Protein AF-A0A924CF90-F1 (afdb_monomer)

Nearest PDB structures (foldseek):
  8x3q-assembly1_D-2  TM=8.255E-01  e=2.615E-06  Thermosynechococcus vestitus BP-1
  7fg9-assembly1_B-2  TM=8.091E-01  e=1.480E-05  Thermosynechococcus vestitus BP-1
  5zes-assembly1_A  TM=7.093E-01  e=1.480E-05  Synechococcus elongatus PCC 7942 = FACHB-805
  5ze7-assembly1_A  TM=6.887E-01  e=1.229E-05  Synechococcus elongatus PCC 7942 = FACHB-805
  5d00-assembly1_B  TM=6.057E-01  e=1.141E-04  Bacillus subtilis subsp. subtilis str. 168

Structure (mmCIF, N/CA/C/O backbone):
data_AF-A0A924CF90-F1
#
_entry.id   AF-A0A924CF90-F1
#
loop_
_atom_site.group_PDB
_atom_site.id
_atom_site.type_symbol
_atom_site.label_atom_id
_atom_site.label_alt_id
_atom_site.label_comp_id
_atom_site.label_asym_id
_atom_site.label_entity_id
_atom_site.label_seq_id
_atom_site.pdbx_PDB_ins_code
_atom_site.Cartn_x
_atom_site.Cartn_y
_atom_site.Cartn_z
_atom_site.occupancy
_atom_site.B_iso_or_equiv
_atom_site.auth_seq_id
_atom_site.auth_comp_id
_atom_site.auth_asym_id
_atom_site.auth_atom_id
_atom_site.pdbx_PDB_model_num
ATOM 1 N N . MET A 1 1 ? -17.487 -6.208 0.724 1.00 97.75 1 MET A N 1
ATOM 2 C CA . MET A 1 1 ? -16.951 -5.330 1.790 1.00 97.75 1 MET A CA 1
ATOM 3 C C . MET A 1 1 ? -16.694 -3.940 1.227 1.00 97.75 1 MET A C 1
ATOM 5 O O . MET A 1 1 ? -16.493 -3.830 0.020 1.00 97.75 1 MET A O 1
ATOM 9 N N . LYS A 1 2 ? -16.679 -2.909 2.075 1.00 98.62 2 LYS A N 1
ATOM 10 C CA . LYS A 1 2 ? -16.162 -1.571 1.764 1.00 98.62 2 LYS A CA 1
ATOM 11 C C . LYS A 1 2 ? -14.723 -1.449 2.287 1.00 98.62 2 LYS A C 1
ATOM 13 O O . LYS A 1 2 ? -14.485 -1.573 3.488 1.00 98.62 2 LYS A O 1
ATOM 18 N N . ILE A 1 3 ? -13.766 -1.266 1.378 1.00 98.81 3 ILE A N 1
ATOM 19 C CA . ILE A 1 3 ? -12.320 -1.318 1.642 1.00 98.81 3 ILE A CA 1
ATOM 20 C C . ILE A 1 3 ? -11.708 0.054 1.365 1.00 98.81 3 ILE A C 1
ATOM 22 O O . ILE A 1 3 ? -11.932 0.613 0.295 1.00 98.81 3 ILE A O 1
ATOM 26 N N . LEU A 1 4 ? -10.912 0.569 2.303 1.00 98.88 4 LEU A N 1
ATOM 27 C CA . LEU A 1 4 ? -10.071 1.748 2.096 1.00 98.88 4 LEU A CA 1
AT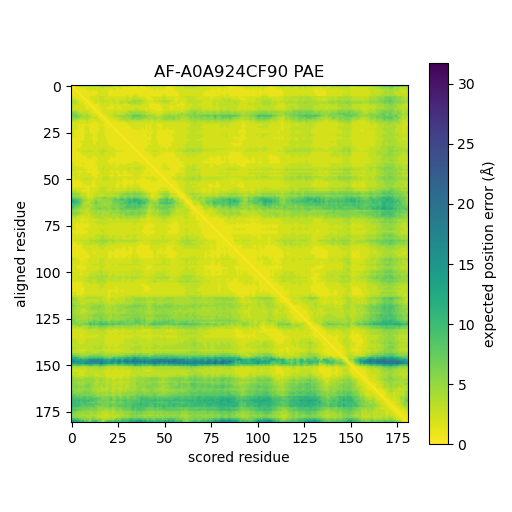OM 28 C C . LEU A 1 4 ? -8.618 1.324 1.885 1.00 98.88 4 LEU A C 1
ATOM 30 O O . LEU A 1 4 ? -8.033 0.722 2.785 1.00 98.88 4 LEU A O 1
ATOM 34 N N . ILE A 1 5 ? -8.012 1.694 0.760 1.00 98.81 5 ILE A N 1
ATOM 35 C CA . ILE A 1 5 ? -6.569 1.555 0.535 1.00 98.81 5 ILE A CA 1
ATOM 36 C C . ILE A 1 5 ? -5.886 2.903 0.778 1.00 98.81 5 ILE A C 1
ATOM 38 O O . ILE A 1 5 ? -6.353 3.929 0.295 1.00 98.81 5 ILE A O 1
ATOM 42 N N . ILE A 1 6 ? -4.782 2.923 1.526 1.00 98.62 6 ILE A N 1
ATOM 43 C CA . ILE A 1 6 ? -4.039 4.156 1.846 1.00 98.62 6 ILE A CA 1
ATOM 44 C C . ILE A 1 6 ? -2.592 4.017 1.387 1.00 98.62 6 ILE A C 1
ATOM 46 O O . ILE A 1 6 ? -1.956 3.002 1.672 1.00 98.62 6 ILE A O 1
ATOM 50 N N . MET A 1 7 ? -2.040 5.049 0.750 1.00 96.31 7 MET A N 1
ATOM 51 C CA . MET A 1 7 ? -0.628 5.096 0.355 1.00 96.31 7 MET A CA 1
ATOM 52 C C . MET A 1 7 ? -0.022 6.474 0.631 1.00 96.31 7 MET A C 1
ATOM 54 O O . MET A 1 7 ? -0.748 7.457 0.688 1.00 96.31 7 MET A O 1
ATOM 58 N N . ASP A 1 8 ? 1.300 6.559 0.809 1.00 94.94 8 ASP A N 1
ATOM 59 C CA . ASP A 1 8 ? 1.979 7.859 0.924 1.00 94.94 8 ASP A CA 1
ATOM 60 C C . ASP A 1 8 ? 1.823 8.678 -0.378 1.00 94.94 8 ASP A C 1
ATOM 62 O O . ASP A 1 8 ? 1.965 8.111 -1.460 1.00 94.94 8 ASP A O 1
ATOM 66 N N . PRO A 1 9 ? 1.578 10.002 -0.314 1.00 93.88 9 PRO A N 1
ATOM 67 C CA . PRO A 1 9 ? 1.429 10.799 -1.519 1.00 93.88 9 PRO A CA 1
ATOM 68 C C . PRO A 1 9 ? 2.803 11.107 -2.131 1.00 93.88 9 PRO A C 1
ATOM 70 O O . PRO A 1 9 ? 3.797 11.248 -1.411 1.00 93.88 9 PRO A O 1
ATOM 73 N N . GLY A 1 10 ? 2.852 11.262 -3.452 1.00 93.25 10 GLY A N 1
ATOM 74 C CA . GLY A 1 10 ? 4.037 11.716 -4.186 1.00 93.25 10 GLY A CA 1
ATOM 75 C C . GLY A 1 10 ? 4.136 11.151 -5.600 1.00 93.25 10 GLY A C 1
ATOM 76 O O . GLY A 1 10 ? 4.608 11.840 -6.498 1.00 93.25 10 GLY A O 1
ATOM 77 N N . ILE A 1 11 ? 3.654 9.930 -5.826 1.00 93.75 11 ILE A N 1
ATOM 78 C CA . ILE A 1 11 ? 3.586 9.309 -7.157 1.00 93.75 11 ILE A CA 1
ATOM 79 C C . ILE A 1 11 ? 2.113 9.113 -7.517 1.00 93.75 11 ILE A C 1
ATOM 81 O O . ILE A 1 11 ? 1.315 8.714 -6.667 1.00 93.75 11 ILE A O 1
ATOM 85 N N . LEU A 1 12 ? 1.737 9.446 -8.750 1.00 96.69 12 LEU A N 1
ATOM 86 C CA . LEU A 1 12 ? 0.373 9.257 -9.239 1.00 96.69 12 LEU A CA 1
ATOM 87 C C . LEU A 1 12 ? 0.085 7.793 -9.578 1.00 96.69 12 LEU A C 1
ATOM 89 O O . LEU A 1 12 ? 0.974 7.050 -9.996 1.00 96.69 12 LEU A O 1
ATOM 93 N N . ILE A 1 13 ? -1.188 7.423 -9.466 1.00 97.00 13 ILE A N 1
ATOM 94 C CA . ILE A 1 13 ? -1.756 6.243 -10.123 1.00 97.00 13 ILE A CA 1
ATOM 95 C C . ILE A 1 13 ? -2.735 6.743 -11.198 1.00 97.00 13 ILE A C 1
ATOM 97 O O . ILE A 1 13 ? -3.586 7.560 -10.857 1.00 97.00 13 ILE A O 1
ATOM 101 N N . PRO A 1 14 ? -2.650 6.305 -12.467 1.00 95.44 14 PRO A N 1
ATOM 102 C CA . PRO A 1 14 ? -1.647 5.405 -13.036 1.00 95.44 14 PRO A CA 1
ATOM 103 C C . PRO A 1 14 ? -0.223 5.981 -13.012 1.00 95.44 14 PRO A C 1
ATOM 105 O O . PRO A 1 14 ? -0.007 7.189 -13.119 1.00 95.44 14 PRO A O 1
ATOM 108 N N . VAL A 1 15 ? 0.765 5.095 -12.882 1.00 92.75 15 VAL A N 1
ATOM 109 C CA . VAL A 1 15 ? 2.180 5.480 -12.775 1.00 92.75 15 VAL A CA 1
ATOM 110 C C . VAL A 1 15 ? 2.734 5.916 -14.134 1.00 92.75 15 VAL A C 1
ATOM 112 O O . VAL A 1 15 ? 2.802 5.104 -15.058 1.00 92.75 15 VAL A O 1
ATOM 115 N N . LYS A 1 16 ? 3.220 7.162 -14.224 1.00 89.94 16 LYS A N 1
ATOM 116 C CA . LYS A 1 16 ? 3.848 7.733 -15.437 1.00 89.94 16 LYS A CA 1
ATOM 117 C C . LYS A 1 16 ? 5.289 7.260 -15.687 1.00 89.94 16 LYS A C 1
ATOM 119 O O . LYS A 1 16 ? 5.748 7.279 -16.820 1.00 89.94 16 LYS A O 1
ATOM 124 N N . GLY A 1 17 ? 6.011 6.855 -14.641 1.00 88.31 17 GLY A N 1
ATOM 125 C CA . GLY A 1 17 ? 7.424 6.465 -14.721 1.00 88.31 17 GLY A CA 1
ATOM 126 C C . GLY A 1 17 ? 7.785 5.360 -13.730 1.00 88.31 17 GLY A C 1
ATOM 127 O O . GLY A 1 17 ? 7.171 4.286 -13.727 1.00 88.31 17 GLY A O 1
ATOM 128 N N . TYR A 1 18 ? 8.781 5.618 -12.876 1.00 86.25 18 TYR A N 1
ATOM 129 C CA . TYR A 1 18 ? 9.121 4.715 -11.777 1.00 86.25 18 TYR A CA 1
ATOM 130 C C . TYR A 1 18 ? 8.046 4.755 -10.682 1.00 86.25 18 TYR A C 1
ATOM 132 O O . TYR A 1 18 ? 7.655 5.828 -10.229 1.00 86.25 18 TYR A O 1
ATOM 140 N N . GLY A 1 19 ? 7.618 3.580 -10.220 1.00 90.62 19 GLY A N 1
ATOM 141 C CA . GLY A 1 19 ? 6.633 3.432 -9.146 1.00 90.62 19 GLY A CA 1
ATOM 142 C C . GLY A 1 19 ? 6.198 1.979 -9.008 1.00 90.62 19 GLY A C 1
ATOM 143 O O . GLY A 1 19 ? 5.281 1.532 -9.690 1.00 90.62 19 GLY A O 1
ATOM 144 N N . GLY A 1 20 ? 6.913 1.203 -8.191 1.00 92.25 20 GLY A N 1
ATOM 145 C CA . GLY A 1 20 ? 6.608 -0.217 -7.992 1.00 92.25 20 GLY A CA 1
ATOM 146 C C . GLY A 1 20 ? 5.395 -0.429 -7.086 1.00 92.25 20 GLY A C 1
ATOM 147 O O . GLY A 1 20 ? 4.483 -1.176 -7.427 1.00 92.25 20 GLY A O 1
ATOM 148 N N . ILE A 1 21 ? 5.359 0.274 -5.952 1.00 94.25 21 ILE A N 1
ATOM 149 C CA . ILE A 1 21 ? 4.297 0.150 -4.943 1.00 94.25 21 ILE A CA 1
ATOM 150 C C . ILE A 1 21 ? 2.957 0.584 -5.533 1.00 94.25 21 ILE A C 1
ATOM 152 O O . ILE A 1 21 ? 1.945 -0.082 -5.344 1.00 94.25 21 ILE A O 1
ATOM 156 N N . GLU A 1 22 ? 2.968 1.673 -6.290 1.00 95.88 22 GLU A N 1
ATOM 157 C CA . GLU A 1 22 ? 1.799 2.265 -6.924 1.00 95.88 22 GLU A CA 1
ATOM 158 C C . GLU A 1 22 ? 1.177 1.320 -7.961 1.00 95.88 22 GLU A C 1
ATOM 160 O O . GLU A 1 22 ? -0.043 1.181 -7.993 1.00 95.88 22 GLU A O 1
ATOM 165 N N . ARG A 1 23 ? 1.997 0.586 -8.732 1.00 94.88 23 ARG A N 1
ATOM 166 C CA . ARG A 1 23 ? 1.518 -0.465 -9.652 1.00 94.88 23 ARG A CA 1
ATOM 167 C C . ARG A 1 23 ? 0.863 -1.629 -8.907 1.00 94.88 23 ARG A C 1
ATOM 169 O O . ARG A 1 23 ? -0.173 -2.122 -9.344 1.00 94.88 23 ARG A O 1
ATOM 176 N N . ILE A 1 24 ? 1.434 -2.050 -7.775 1.00 95.88 24 ILE A N 1
ATOM 177 C CA . ILE A 1 24 ? 0.837 -3.101 -6.936 1.00 95.88 24 ILE A CA 1
ATOM 178 C C . ILE A 1 24 ? -0.499 -2.641 -6.349 1.00 95.88 24 ILE A C 1
ATOM 180 O O . ILE A 1 24 ? -1.466 -3.398 -6.370 1.00 95.88 24 ILE A O 1
ATOM 184 N N . ILE A 1 25 ? -0.573 -1.402 -5.856 1.00 96.94 25 ILE A N 1
ATOM 185 C CA . ILE A 1 25 ? -1.804 -0.825 -5.305 1.00 96.94 25 ILE A CA 1
ATOM 186 C C . ILE A 1 25 ? -2.886 -0.715 -6.377 1.00 96.94 25 ILE A C 1
ATOM 188 O O . ILE A 1 25 ? -4.025 -1.088 -6.110 1.00 96.94 25 ILE A O 1
ATOM 192 N N . GLU A 1 26 ? -2.541 -0.242 -7.576 1.00 97.12 26 GLU A N 1
ATOM 193 C CA . GLU A 1 26 ? -3.476 -0.155 -8.700 1.00 97.12 26 GLU A CA 1
ATOM 194 C C . GLU A 1 26 ? -4.068 -1.528 -9.040 1.00 97.12 26 GLU A C 1
ATOM 196 O O . GLU A 1 26 ? -5.288 -1.683 -9.093 1.00 97.12 26 GLU A O 1
ATOM 201 N N . MET A 1 27 ? -3.206 -2.532 -9.221 1.00 95.88 27 MET A N 1
ATOM 202 C CA . MET A 1 27 ? -3.610 -3.900 -9.541 1.00 95.88 27 MET A CA 1
ATOM 203 C C . MET A 1 27 ? -4.486 -4.502 -8.435 1.00 95.88 27 MET A C 1
ATOM 205 O O . MET A 1 27 ? -5.532 -5.076 -8.722 1.00 95.88 27 MET A O 1
ATOM 209 N N . LEU A 1 28 ? -4.105 -4.324 -7.166 1.00 96.50 28 LEU A N 1
ATOM 210 C CA . LEU A 1 28 ? -4.871 -4.836 -6.031 1.00 96.50 28 LEU A CA 1
ATOM 211 C C . LEU A 1 28 ? -6.242 -4.158 -5.905 1.00 96.50 28 LEU A C 1
ATOM 213 O O . LEU A 1 28 ? -7.234 -4.825 -5.628 1.00 96.50 28 LEU A O 1
ATOM 217 N N . ALA A 1 29 ? -6.308 -2.840 -6.105 1.00 97.94 29 ALA A N 1
ATOM 218 C CA . ALA A 1 29 ? -7.554 -2.084 -6.041 1.00 97.94 29 ALA A CA 1
ATOM 219 C C . ALA A 1 29 ? -8.540 -2.537 -7.125 1.00 97.94 29 ALA A C 1
ATOM 221 O O . ALA A 1 29 ? -9.698 -2.827 -6.815 1.00 97.94 29 ALA A O 1
ATOM 222 N N . LYS A 1 30 ? -8.055 -2.668 -8.367 1.00 96.94 30 LYS A N 1
ATOM 223 C CA . LYS A 1 30 ? -8.832 -3.196 -9.494 1.00 96.94 30 LYS A CA 1
ATOM 224 C C . LYS A 1 30 ? -9.317 -4.616 -9.218 1.00 96.94 30 LYS A C 1
ATOM 226 O O . LYS A 1 30 ? -10.487 -4.909 -9.437 1.00 96.94 30 LYS A O 1
ATOM 231 N N . GLU A 1 31 ? -8.461 -5.472 -8.665 1.00 96.44 31 GLU A N 1
ATOM 232 C CA . GLU A 1 31 ? -8.832 -6.854 -8.365 1.00 96.44 31 GLU A CA 1
ATOM 233 C C . GLU A 1 31 ? -9.863 -6.955 -7.232 1.00 96.44 31 GLU A C 1
ATOM 235 O O . GLU A 1 31 ? -10.839 -7.693 -7.347 1.00 96.44 31 GLU A O 1
ATOM 240 N N . TYR A 1 32 ? -9.739 -6.158 -6.167 1.00 97.62 32 TYR A N 1
ATOM 241 C CA . TYR A 1 32 ? -10.783 -6.085 -5.141 1.00 97.62 32 TYR A CA 1
ATOM 242 C C . TYR A 1 32 ? -12.121 -5.596 -5.699 1.00 97.62 32 TYR A C 1
ATOM 244 O O . TYR A 1 32 ? -13.164 -6.146 -5.339 1.00 97.62 32 TYR A O 1
ATOM 252 N N . ALA A 1 33 ? -12.107 -4.591 -6.577 1.00 98.19 33 ALA A N 1
ATOM 253 C CA . ALA A 1 33 ? -13.317 -4.116 -7.236 1.00 98.19 33 ALA A CA 1
ATOM 254 C C . ALA A 1 33 ? -13.930 -5.210 -8.129 1.00 98.19 33 ALA A C 1
ATOM 256 O O . ALA A 1 33 ? -15.132 -5.468 -8.040 1.00 98.19 33 ALA A O 1
ATOM 257 N N . ARG A 1 34 ? -13.104 -5.926 -8.907 1.00 97.38 34 ARG A N 1
ATOM 258 C CA . ARG A 1 34 ? -13.514 -7.062 -9.752 1.00 97.38 34 ARG A CA 1
ATOM 259 C C . ARG A 1 34 ? -14.170 -8.185 -8.945 1.00 97.38 34 ARG A C 1
ATOM 261 O O . ARG A 1 34 ? -15.135 -8.786 -9.404 1.00 97.38 34 ARG A O 1
ATOM 268 N N . LEU A 1 35 ? -13.693 -8.434 -7.724 1.00 97.94 35 LEU A N 1
ATOM 269 C CA . LEU A 1 35 ? -14.276 -9.393 -6.776 1.00 97.94 35 LEU A CA 1
ATOM 270 C C . LEU A 1 35 ? -15.554 -8.878 -6.074 1.00 97.94 35 LEU A C 1
ATOM 272 O O . LEU A 1 35 ? -16.050 -9.508 -5.138 1.00 97.94 35 LEU A O 1
ATOM 276 N N . GLY A 1 36 ? -16.105 -7.732 -6.491 1.00 98.19 36 GLY A N 1
ATOM 277 C CA . GLY A 1 36 ? -17.369 -7.187 -5.988 1.00 98.19 36 GLY A CA 1
ATOM 278 C C . GLY A 1 36 ? -17.245 -6.377 -4.694 1.00 98.19 36 GLY A C 1
ATOM 279 O O . GLY A 1 36 ? -18.235 -6.162 -3.989 1.00 98.19 36 GLY A O 1
ATOM 280 N N . HIS A 1 37 ? -16.041 -5.941 -4.316 1.00 98.62 37 HIS A N 1
ATOM 281 C CA . HIS A 1 37 ? -15.858 -5.045 -3.174 1.00 98.62 37 HIS A CA 1
ATOM 282 C C . HIS A 1 37 ? -16.032 -3.574 -3.575 1.00 98.62 37 HIS A C 1
ATOM 284 O O . HIS A 1 37 ? -15.708 -3.167 -4.684 1.00 98.62 37 HIS A O 1
ATOM 290 N N . LYS A 1 38 ? -16.511 -2.745 -2.640 1.00 98.69 38 LYS A N 1
ATOM 291 C CA . LYS A 1 38 ? -16.537 -1.285 -2.802 1.00 98.69 38 LYS A CA 1
ATO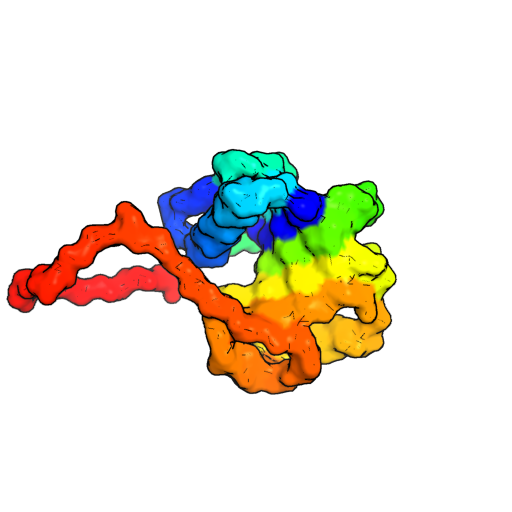M 292 C C . LYS A 1 38 ? -15.182 -0.739 -2.370 1.00 98.69 38 LYS A C 1
ATOM 294 O O . LYS A 1 38 ? -14.892 -0.727 -1.174 1.00 98.69 38 LYS A O 1
ATOM 299 N N . VAL A 1 39 ? -14.355 -0.330 -3.324 1.00 98.81 39 VAL A N 1
ATOM 300 C CA . VAL A 1 39 ? -12.978 0.100 -3.056 1.00 98.81 39 VAL A CA 1
ATOM 301 C C . VAL A 1 39 ? -12.882 1.618 -3.108 1.00 98.81 39 VAL A C 1
ATOM 303 O O . VAL A 1 39 ? -13.248 2.251 -4.099 1.00 98.81 39 VAL A O 1
ATOM 306 N N . GLU A 1 40 ? -12.368 2.199 -2.030 1.00 98.81 40 GLU A N 1
ATOM 307 C CA . GLU A 1 40 ? -11.966 3.598 -1.977 1.00 98.81 40 GLU A CA 1
ATOM 308 C C . GLU A 1 40 ? -10.456 3.694 -1.725 1.00 98.81 40 GLU A C 1
ATOM 310 O O . GLU A 1 40 ? -9.878 2.859 -1.028 1.00 98.81 40 GLU A O 1
ATOM 315 N N . LEU A 1 41 ? -9.804 4.711 -2.280 1.00 98.81 41 LEU A N 1
ATOM 316 C CA . LEU A 1 41 ? -8.372 4.947 -2.121 1.00 98.81 41 LEU A CA 1
ATOM 317 C C . LEU A 1 41 ? -8.128 6.337 -1.545 1.00 98.81 41 LEU A C 1
ATOM 319 O O . LEU A 1 41 ? -8.729 7.299 -2.003 1.00 98.81 41 LEU A O 1
ATOM 323 N N . LEU A 1 42 ? -7.219 6.451 -0.582 1.00 98.62 42 LEU A N 1
ATOM 324 C CA . LEU A 1 42 ? -6.669 7.715 -0.099 1.00 98.62 42 LEU A CA 1
ATOM 325 C C . LEU A 1 42 ? -5.202 7.790 -0.534 1.00 98.62 42 LEU A C 1
ATOM 327 O O . LEU A 1 42 ? -4.332 7.180 0.095 1.00 98.62 42 LEU A O 1
ATOM 331 N N . ILE A 1 43 ? -4.949 8.476 -1.649 1.00 97.75 43 ILE A N 1
ATOM 332 C CA . ILE A 1 43 ? -3.669 8.459 -2.383 1.00 97.75 43 ILE A CA 1
ATOM 333 C C . ILE A 1 43 ? -3.338 9.844 -2.965 1.00 97.75 43 ILE A C 1
ATOM 335 O O . ILE A 1 43 ? -4.094 10.793 -2.763 1.00 97.75 43 ILE A O 1
ATOM 339 N N . THR A 1 44 ? -2.205 9.979 -3.667 1.00 97.06 44 THR A N 1
ATOM 340 C CA . THR A 1 44 ? -1.746 11.248 -4.265 1.00 97.06 44 THR A CA 1
ATOM 341 C C . THR A 1 44 ? -2.857 11.951 -5.043 1.00 97.06 44 THR A C 1
ATOM 343 O O . THR A 1 44 ? -3.492 11.339 -5.906 1.00 97.06 44 THR A O 1
ATOM 346 N N . ASP A 1 45 ? -3.062 13.237 -4.761 1.00 96.75 45 ASP A N 1
ATOM 347 C CA . ASP A 1 45 ? -4.023 14.070 -5.485 1.00 96.75 45 ASP A CA 1
ATOM 348 C C . ASP A 1 45 ? -3.776 14.060 -7.000 1.00 96.75 45 ASP A C 1
ATOM 350 O O . ASP A 1 45 ? -2.628 14.079 -7.443 1.00 96.75 45 ASP A O 1
ATOM 354 N N . GLY A 1 46 ? -4.856 13.977 -7.779 1.00 96.56 46 GLY A N 1
ATOM 355 C CA . GLY A 1 46 ? -4.820 13.765 -9.232 1.00 96.56 46 GLY A CA 1
ATOM 356 C C . GLY A 1 46 ? -4.726 12.301 -9.687 1.00 96.56 46 GLY A C 1
ATOM 357 O O . GLY A 1 46 ? -4.746 12.041 -10.889 1.00 96.56 46 GLY A O 1
ATOM 358 N N . SER A 1 47 ? -4.639 11.335 -8.766 1.00 98.06 47 SER A N 1
ATOM 359 C CA . SER A 1 47 ? -4.670 9.912 -9.128 1.00 98.06 47 SER A CA 1
ATOM 360 C C . S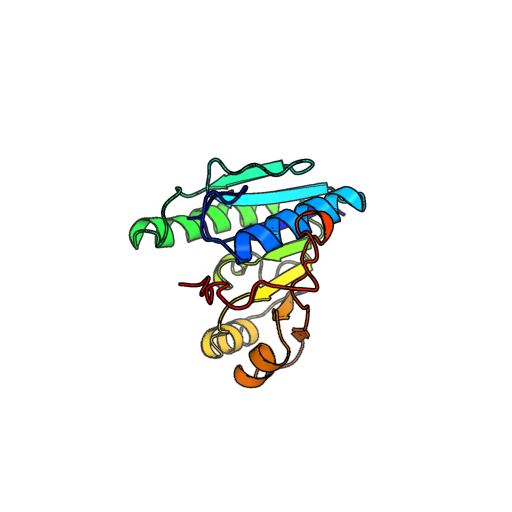ER A 1 47 ? -6.080 9.440 -9.493 1.00 98.06 47 SER A C 1
ATOM 362 O O . SER A 1 47 ? -7.074 9.919 -8.950 1.00 98.06 47 SER A O 1
ATOM 364 N N . THR A 1 48 ? -6.165 8.439 -10.363 1.00 98.06 48 THR A N 1
ATOM 365 C CA . THR A 1 48 ? -7.403 7.764 -10.759 1.00 98.06 48 THR A CA 1
ATOM 366 C C . THR A 1 48 ? -7.184 6.254 -10.806 1.00 98.06 48 THR A C 1
ATOM 368 O O . THR A 1 48 ? -6.108 5.775 -11.159 1.00 98.06 48 THR A O 1
ATOM 371 N N . VAL A 1 49 ? -8.202 5.487 -10.416 1.00 98.00 49 VAL A N 1
ATOM 372 C CA . VAL A 1 49 ? -8.204 4.024 -10.522 1.00 98.00 49 VAL A CA 1
ATOM 373 C C . VAL A 1 49 ? -9.587 3.596 -10.979 1.00 98.00 49 VAL A C 1
ATOM 375 O O . VAL A 1 49 ? -10.584 3.908 -10.331 1.00 98.00 49 VAL A O 1
ATOM 378 N N . GLU A 1 50 ? -9.642 2.892 -12.103 1.00 96.56 50 GLU A N 1
ATOM 379 C CA . GLU A 1 50 ? -10.890 2.388 -12.670 1.00 96.56 50 GLU A CA 1
ATOM 380 C C . GLU A 1 50 ? -11.653 1.500 -11.673 1.00 96.56 50 GLU A C 1
ATOM 382 O O . GLU A 1 50 ? -11.060 0.713 -10.932 1.00 96.56 50 GLU A O 1
ATOM 387 N N . GLY A 1 51 ? -12.979 1.656 -11.629 1.00 96.38 51 GLY A N 1
ATOM 388 C CA . GLY A 1 51 ? -13.855 0.889 -10.736 1.00 96.38 51 GLY A CA 1
ATOM 389 C C . GLY A 1 51 ? -13.744 1.250 -9.249 1.00 96.38 51 GLY A C 1
ATOM 390 O O . GLY A 1 51 ? -14.410 0.625 -8.424 1.00 96.38 51 GLY A O 1
ATOM 391 N N . CYS A 1 52 ? -12.940 2.255 -8.887 1.00 98.44 52 CYS A N 1
ATOM 392 C CA . CYS A 1 52 ? -12.695 2.643 -7.501 1.00 98.44 52 CYS A CA 1
ATOM 393 C C . CYS A 1 52 ? -12.958 4.138 -7.269 1.00 98.44 52 CYS A C 1
ATOM 395 O O . CYS A 1 52 ? -12.793 4.969 -8.161 1.00 98.44 52 CYS A O 1
ATOM 397 N N . LYS A 1 53 ? -13.312 4.512 -6.035 1.00 98.56 53 LYS A N 1
ATOM 398 C CA . LYS A 1 53 ? -13.415 5.925 -5.637 1.00 98.56 53 LYS A CA 1
ATOM 399 C C . LYS A 1 53 ? -12.073 6.421 -5.108 1.00 98.56 53 LYS A C 1
ATOM 401 O O . LYS A 1 53 ? -11.537 5.840 -4.172 1.00 98.56 53 LYS A O 1
ATOM 406 N N . VAL A 1 54 ? -11.552 7.521 -5.643 1.00 98.56 54 VAL A N 1
ATOM 407 C CA . VAL A 1 54 ? -10.282 8.101 -5.182 1.00 98.56 54 VAL A CA 1
ATOM 408 C C . VAL A 1 54 ? -10.521 9.376 -4.376 1.00 98.56 54 VAL A C 1
ATOM 410 O O . VAL A 1 54 ? -11.261 10.264 -4.789 1.00 98.56 54 VAL A O 1
ATOM 413 N N . HIS A 1 55 ? -9.858 9.462 -3.228 1.00 98.31 55 HIS A N 1
ATOM 414 C CA . HIS A 1 55 ? -9.708 10.652 -2.401 1.00 98.31 55 HIS A CA 1
ATOM 415 C C . HIS A 1 55 ? -8.263 11.126 -2.526 1.00 98.31 55 HIS A C 1
ATOM 417 O O . HIS A 1 55 ? -7.340 10.514 -1.982 1.00 98.31 55 HIS A O 1
ATOM 423 N N . GLY A 1 56 ? -8.075 12.199 -3.286 1.00 97.25 56 GLY A N 1
ATOM 424 C CA . GLY A 1 56 ? -6.775 12.817 -3.490 1.00 97.25 56 GLY A CA 1
ATOM 425 C C . GLY A 1 56 ? -6.288 13.563 -2.250 1.00 97.25 56 GLY A C 1
ATOM 426 O O . GLY A 1 56 ? -7.054 14.267 -1.590 1.00 97.25 56 GLY A O 1
ATOM 427 N N . TYR A 1 57 ? -5.005 13.424 -1.924 1.00 96.25 57 TYR A N 1
ATOM 428 C CA . TYR A 1 57 ? -4.338 14.281 -0.948 1.00 96.25 57 TYR A CA 1
ATOM 429 C C . TYR A 1 57 ? -2.840 14.432 -1.240 1.00 96.25 57 TYR A C 1
ATOM 431 O O . TYR A 1 57 ? -2.223 13.621 -1.930 1.00 96.25 57 TYR A O 1
ATOM 439 N N . GLY A 1 58 ? -2.225 15.474 -0.677 1.00 93.38 58 GLY A N 1
ATOM 440 C CA . GLY A 1 58 ? -0.826 15.793 -0.968 1.00 93.38 58 GLY A CA 1
ATOM 441 C C . GLY A 1 58 ? -0.639 16.279 -2.407 1.00 93.38 58 GLY A C 1
ATOM 442 O O . GLY A 1 58 ? -1.586 16.740 -3.030 1.00 93.38 58 GLY A O 1
ATOM 443 N N . LYS A 1 59 ? 0.595 16.236 -2.913 1.00 91.12 59 LYS A N 1
ATOM 444 C CA . LYS A 1 59 ? 0.938 16.679 -4.271 1.00 91.12 59 LYS A CA 1
ATOM 445 C C . LYS A 1 59 ? 1.827 15.645 -4.952 1.00 91.12 59 LYS A C 1
ATOM 447 O O . LYS A 1 59 ? 2.587 14.960 -4.266 1.00 91.12 59 LYS A O 1
ATOM 452 N N . GLU A 1 60 ? 1.747 15.568 -6.279 1.00 93.06 60 GLU A N 1
ATOM 453 C CA . GLU A 1 60 ? 2.722 14.844 -7.101 1.00 93.06 60 GLU A CA 1
ATOM 454 C C . GLU A 1 60 ? 4.125 15.444 -6.887 1.00 93.06 60 GLU A C 1
ATOM 456 O O . GLU A 1 60 ? 4.300 16.662 -6.798 1.00 93.06 60 GLU A O 1
ATOM 461 N N . GLY A 1 61 ? 5.122 14.573 -6.758 1.00 89.19 61 GLY A N 1
ATOM 462 C CA . GLY A 1 61 ? 6.509 14.927 -6.492 1.00 89.19 61 GLY A CA 1
ATOM 463 C C . GLY A 1 61 ? 7.205 13.861 -5.651 1.00 89.19 61 GLY A C 1
ATOM 464 O O . GLY A 1 61 ? 6.872 13.659 -4.481 1.00 89.19 61 GLY A O 1
ATOM 465 N N . PHE A 1 62 ? 8.212 13.206 -6.233 1.00 83.69 62 PHE A N 1
ATOM 466 C CA . PHE A 1 62 ? 9.020 12.205 -5.5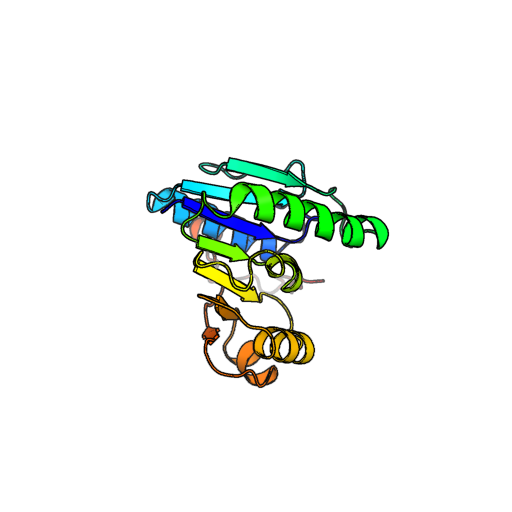45 1.00 83.69 62 PHE A CA 1
ATOM 467 C C . PHE A 1 62 ? 10.527 12.499 -5.702 1.00 83.69 62 PHE A C 1
ATOM 469 O O . PHE A 1 62 ? 10.989 12.650 -6.830 1.00 83.69 62 PHE A O 1
ATOM 476 N N . PRO A 1 63 ? 11.320 12.515 -4.609 1.00 83.00 63 PRO A N 1
ATOM 477 C CA . PRO A 1 63 ? 10.885 12.394 -3.218 1.00 83.00 63 PRO A CA 1
ATOM 478 C C . PRO A 1 63 ? 10.096 13.638 -2.767 1.00 83.00 63 PRO A C 1
ATOM 480 O O . PRO A 1 63 ? 10.391 14.750 -3.209 1.00 83.00 63 PRO A O 1
ATOM 483 N N . PRO A 1 64 ? 9.105 13.486 -1.871 1.00 83.75 64 PRO A N 1
ATOM 484 C CA . PRO A 1 64 ? 8.325 14.622 -1.400 1.00 83.75 64 PRO A CA 1
ATOM 485 C C . PRO A 1 64 ? 9.202 15.581 -0.588 1.00 83.75 64 PRO A C 1
ATOM 487 O O . PRO A 1 64 ? 10.077 15.159 0.179 1.00 83.75 64 PRO A O 1
ATOM 490 N N . LYS A 1 65 ? 8.929 16.889 -0.681 1.00 87.88 65 LYS A N 1
ATOM 491 C CA . LYS A 1 65 ? 9.565 17.869 0.211 1.00 87.88 65 LYS A CA 1
ATOM 492 C C . LYS A 1 65 ? 9.200 17.530 1.660 1.00 87.88 65 LYS A C 1
ATOM 494 O O . LYS A 1 65 ? 8.078 17.115 1.954 1.00 87.88 65 LYS A O 1
ATOM 499 N N . LYS A 1 66 ? 10.127 17.761 2.601 1.00 86.50 66 LYS A N 1
ATOM 500 C CA . LYS A 1 66 ? 9.932 17.443 4.035 1.00 86.50 66 LYS A CA 1
ATOM 501 C C . LYS A 1 66 ? 8.617 18.000 4.593 1.00 86.50 66 LYS A C 1
ATOM 503 O O . LYS A 1 66 ? 7.973 17.354 5.416 1.00 86.50 66 LYS A O 1
ATOM 508 N N . TRP A 1 67 ? 8.231 19.197 4.156 1.00 86.56 67 TRP A N 1
ATOM 509 C CA . TRP A 1 67 ? 6.998 19.847 4.587 1.00 86.56 67 TRP A CA 1
ATOM 510 C C . TRP A 1 67 ? 5.740 19.142 4.072 1.00 86.56 67 TRP A C 1
ATOM 512 O O . TRP A 1 67 ? 4.826 18.887 4.855 1.00 86.56 67 TRP A O 1
ATOM 522 N N . ASP A 1 68 ? 5.725 18.740 2.802 1.00 87.94 68 ASP A N 1
ATOM 523 C CA . ASP A 1 68 ? 4.604 18.014 2.197 1.00 87.94 68 ASP A CA 1
ATOM 524 C C . ASP A 1 68 ? 4.435 16.634 2.849 1.00 87.94 68 ASP A C 1
ATOM 526 O O . ASP A 1 68 ? 3.333 16.249 3.249 1.00 87.94 68 ASP A O 1
ATOM 530 N N . ALA A 1 69 ? 5.548 15.939 3.109 1.00 86.25 69 ALA A N 1
ATOM 531 C CA . ALA A 1 69 ? 5.544 14.680 3.850 1.00 86.25 69 ALA A CA 1
ATOM 532 C C . ALA A 1 69 ? 4.993 14.833 5.284 1.00 86.25 69 ALA A C 1
ATOM 534 O O . ALA A 1 69 ? 4.335 13.926 5.802 1.00 86.25 69 ALA A O 1
ATOM 535 N N . ARG A 1 70 ? 5.231 15.969 5.952 1.00 89.75 70 ARG A N 1
ATOM 536 C CA . ARG A 1 70 ? 4.656 16.252 7.280 1.00 89.75 70 ARG A CA 1
ATOM 537 C C . ARG A 1 70 ? 3.160 16.550 7.194 1.00 89.75 70 ARG A C 1
ATOM 539 O O . ARG A 1 70 ? 2.407 15.970 7.969 1.00 89.75 70 ARG A O 1
ATOM 546 N N . LYS A 1 71 ? 2.727 17.366 6.228 1.00 93.00 71 LYS A N 1
ATOM 547 C CA . LYS A 1 71 ? 1.311 17.716 5.991 1.00 93.00 71 LYS A CA 1
ATOM 548 C C . LYS A 1 71 ? 0.427 16.522 5.634 1.00 93.00 71 LYS A C 1
ATOM 550 O O . LYS A 1 71 ? -0.755 16.515 5.962 1.00 93.00 71 LYS A O 1
ATOM 555 N N . ALA A 1 72 ? 1.000 15.490 5.026 1.00 94.75 72 ALA A N 1
ATOM 556 C CA . ALA A 1 72 ? 0.284 14.258 4.719 1.00 94.75 72 ALA A CA 1
ATOM 557 C C . ALA A 1 72 ? -0.256 13.533 5.974 1.00 94.75 72 ALA A C 1
ATOM 559 O O . ALA A 1 72 ? -1.302 12.899 5.907 1.00 94.75 72 ALA A O 1
ATOM 560 N N . VAL A 1 73 ? 0.401 13.654 7.135 1.00 96.31 73 VAL A N 1
ATOM 561 C CA . VAL A 1 73 ? -0.050 13.003 8.381 1.00 96.31 73 VAL A CA 1
ATOM 562 C C . VAL A 1 73 ? -1.392 13.540 8.889 1.00 96.31 73 VAL A C 1
ATOM 564 O O . VAL A 1 73 ? -2.315 12.735 9.027 1.00 96.31 73 VAL A O 1
ATOM 567 N N . PRO A 1 74 ? -1.551 14.850 9.175 1.00 97.00 74 PRO A N 1
ATOM 568 C CA . PRO A 1 74 ? -2.820 15.371 9.667 1.00 97.00 74 PRO A CA 1
ATOM 569 C C . PRO A 1 74 ? -3.961 15.160 8.666 1.00 97.00 74 PRO A C 1
ATOM 571 O O . PRO A 1 74 ? -5.067 14.861 9.106 1.00 97.00 74 PRO A O 1
ATOM 574 N N . ALA A 1 75 ? -3.695 15.217 7.355 1.00 97.12 75 ALA A N 1
ATOM 575 C CA . ALA A 1 75 ? -4.698 14.937 6.325 1.00 97.12 75 ALA A CA 1
ATOM 576 C C . ALA A 1 75 ? -5.251 13.504 6.431 1.00 97.12 75 ALA A C 1
ATOM 578 O O . ALA A 1 75 ? -6.461 13.312 6.560 1.00 97.12 75 ALA A O 1
ATOM 579 N N . VAL A 1 76 ? -4.369 12.495 6.476 1.00 98.25 76 VAL A N 1
ATOM 580 C CA . VAL A 1 76 ? -4.788 11.090 6.630 1.00 98.25 76 VAL A CA 1
ATOM 581 C C . VAL A 1 76 ? -5.494 10.870 7.961 1.00 98.25 76 VAL A C 1
ATOM 583 O O . VAL A 1 76 ? -6.516 10.192 8.032 1.00 98.25 76 VAL A O 1
ATOM 586 N N . TRP A 1 77 ? -4.989 11.474 9.034 1.00 98.38 77 TRP A N 1
ATOM 587 C CA . TRP A 1 77 ? -5.606 11.355 10.347 1.00 98.38 77 TRP A CA 1
ATOM 588 C C . TRP A 1 77 ? -7.004 11.969 10.413 1.00 98.38 77 TRP A C 1
ATOM 590 O O . TRP A 1 77 ? -7.888 11.388 11.040 1.00 98.38 77 TRP A O 1
ATOM 600 N N . GLN A 1 78 ? -7.212 13.130 9.795 1.00 98.25 78 GLN A N 1
ATOM 601 C CA . GLN A 1 78 ? -8.520 13.772 9.714 1.00 98.25 78 GLN A CA 1
ATOM 602 C C . GLN A 1 78 ? -9.500 12.899 8.929 1.00 98.25 78 GLN A C 1
ATOM 604 O O . GLN A 1 78 ? -10.603 12.642 9.415 1.00 98.25 78 GLN A O 1
ATOM 609 N N . PHE A 1 79 ? -9.073 12.383 7.773 1.00 98.50 79 PHE A N 1
ATOM 610 C CA . PHE A 1 79 ? -9.877 11.475 6.960 1.00 98.50 79 PHE A CA 1
ATOM 611 C C . PHE A 1 79 ? -10.290 10.232 7.757 1.00 98.50 79 PHE A C 1
ATOM 613 O O . PHE A 1 79 ? -11.474 9.923 7.877 1.00 98.50 79 PHE A O 1
ATOM 620 N N . LEU A 1 80 ? -9.324 9.559 8.387 1.00 98.44 80 LEU A N 1
ATOM 621 C CA . LEU A 1 80 ? -9.581 8.360 9.178 1.00 98.44 80 LEU A CA 1
ATOM 622 C C . LEU A 1 80 ? -10.502 8.632 10.368 1.00 98.44 80 LEU A C 1
ATOM 624 O O . LEU A 1 80 ? -11.419 7.856 10.613 1.00 98.44 80 LEU A O 1
ATOM 628 N N . ARG A 1 81 ? -10.316 9.734 11.106 1.00 97.62 81 ARG A N 1
ATOM 629 C CA . ARG A 1 81 ? -11.206 10.067 12.232 1.00 97.62 81 ARG A CA 1
ATOM 630 C C . ARG A 1 81 ? -12.655 10.250 11.791 1.00 97.62 81 ARG A C 1
ATOM 632 O O . ARG A 1 81 ? -13.541 9.818 12.524 1.00 97.62 81 ARG A O 1
ATOM 639 N N . LYS A 1 82 ? -12.865 10.854 10.619 1.00 98.06 82 LYS A N 1
ATOM 640 C CA . LYS A 1 82 ? -14.189 11.121 10.051 1.00 98.06 82 LYS A CA 1
ATOM 641 C C . LYS A 1 82 ? -14.850 9.860 9.484 1.00 98.06 82 LYS A C 1
ATOM 643 O O . LYS A 1 82 ? -16.027 9.644 9.738 1.00 98.06 82 LYS A O 1
ATOM 648 N N . HIS A 1 83 ? -14.095 9.019 8.776 1.00 97.81 83 HIS A N 1
ATOM 649 C CA . HIS A 1 83 ? -14.657 7.948 7.942 1.00 97.81 83 HIS A CA 1
ATOM 650 C C . HIS A 1 83 ? -14.404 6.518 8.456 1.00 97.81 83 HIS A C 1
ATOM 652 O O . HIS A 1 83 ? -14.863 5.559 7.845 1.00 97.81 83 HIS A O 1
ATOM 658 N N . LYS A 1 84 ? -13.706 6.322 9.586 1.00 94.00 84 LYS A N 1
ATOM 659 C CA . LYS A 1 84 ? -13.364 4.984 10.133 1.00 94.00 84 LYS A CA 1
ATOM 660 C C . LYS A 1 84 ? -14.534 4.008 10.312 1.00 94.00 84 LYS A C 1
ATOM 662 O O . LYS A 1 84 ? -14.284 2.809 10.360 1.00 94.00 84 LYS A O 1
ATOM 667 N N . ASN A 1 85 ? -15.764 4.503 10.454 1.00 97.81 85 ASN A N 1
ATOM 668 C CA . ASN A 1 85 ? -16.967 3.684 10.639 1.00 97.81 85 ASN A CA 1
ATOM 669 C C . ASN A 1 85 ? -17.615 3.252 9.315 1.00 97.81 85 ASN A C 1
ATOM 671 O O . ASN A 1 85 ? -18.554 2.469 9.330 1.00 97.81 85 ASN A O 1
ATOM 675 N N . GLU A 1 86 ? -17.137 3.761 8.180 1.00 98.12 86 GLU A N 1
ATOM 676 C CA . GLU A 1 86 ? -17.692 3.451 6.859 1.00 98.12 86 GLU A CA 1
ATOM 677 C C . GLU A 1 86 ? -17.015 2.257 6.181 1.00 98.12 86 GLU A C 1
ATOM 679 O O . GLU A 1 86 ? -17.473 1.810 5.132 1.00 98.12 86 GLU A O 1
ATOM 684 N N . PHE A 1 87 ? -15.896 1.779 6.725 1.00 98.50 87 PHE A N 1
ATOM 685 C CA . PHE A 1 87 ? -15.069 0.750 6.105 1.00 98.50 87 PHE A CA 1
ATOM 686 C C . PHE A 1 87 ? -15.068 -0.522 6.943 1.00 98.50 87 PHE A C 1
ATOM 688 O O . PHE A 1 87 ? -14.899 -0.477 8.160 1.00 98.50 87 PHE A O 1
ATOM 695 N N . ASP A 1 88 ? -15.165 -1.663 6.267 1.00 98.62 88 ASP A N 1
ATOM 696 C CA . ASP A 1 88 ? -14.966 -2.976 6.880 1.00 98.62 88 ASP A CA 1
ATOM 697 C C . ASP A 1 88 ? -13.468 -3.255 7.094 1.00 98.62 88 ASP A C 1
ATOM 699 O O . ASP A 1 88 ? -13.073 -3.924 8.055 1.00 98.62 88 ASP A O 1
ATOM 703 N N . LEU A 1 89 ? -12.631 -2.737 6.184 1.00 98.69 89 LEU A N 1
ATOM 704 C CA . LEU A 1 89 ? -11.189 -2.956 6.132 1.00 98.69 89 LEU A CA 1
ATOM 705 C C . LEU A 1 89 ? -10.447 -1.687 5.701 1.00 98.69 89 LEU A C 1
ATOM 707 O O . LEU A 1 89 ? -10.798 -1.052 4.709 1.00 98.69 89 LEU A O 1
ATOM 711 N N . ILE A 1 90 ? -9.363 -1.375 6.410 1.00 98.75 90 ILE A N 1
ATOM 712 C CA . ILE A 1 90 ? -8.388 -0.349 6.038 1.00 98.75 90 ILE A CA 1
ATOM 713 C C . ILE A 1 90 ? -7.057 -1.033 5.718 1.00 98.75 90 ILE A C 1
ATOM 715 O O . ILE A 1 90 ? -6.409 -1.598 6.598 1.00 98.75 90 ILE A O 1
ATOM 719 N N . HIS A 1 91 ? -6.644 -0.978 4.459 1.00 98.69 91 HIS A N 1
ATOM 720 C CA . HIS A 1 91 ? -5.431 -1.592 3.943 1.00 98.69 91 HIS A CA 1
ATOM 721 C C . HIS A 1 91 ? -4.382 -0.514 3.632 1.00 98.69 91 HIS A C 1
ATOM 723 O O . HIS A 1 91 ? -4.445 0.200 2.637 1.00 98.69 91 HIS A O 1
ATOM 729 N N . ASN A 1 92 ? -3.393 -0.374 4.506 1.00 98.50 92 ASN A N 1
ATOM 730 C CA . ASN A 1 92 ? -2.406 0.699 4.472 1.00 98.50 92 ASN A CA 1
ATOM 731 C C . ASN A 1 92 ? -1.061 0.223 3.909 1.00 98.50 92 ASN A C 1
ATOM 733 O O . ASN A 1 92 ? -0.461 -0.704 4.444 1.00 98.50 92 ASN A O 1
ATOM 737 N N . PHE A 1 93 ? -0.567 0.914 2.885 1.00 98.00 93 PHE A N 1
ATOM 738 C CA . PHE A 1 93 ? 0.772 0.774 2.297 1.00 98.00 93 PHE A CA 1
ATOM 739 C C . PHE A 1 93 ? 1.693 1.962 2.627 1.00 98.00 93 PHE A C 1
ATOM 741 O O . PHE A 1 93 ? 2.885 1.942 2.315 1.00 98.00 93 PHE A O 1
ATOM 748 N N . GLY A 1 94 ? 1.149 3.022 3.237 1.00 95.75 94 GLY A N 1
ATOM 749 C CA . GLY A 1 94 ? 1.889 4.232 3.585 1.00 95.75 94 GLY A CA 1
ATOM 750 C C . GLY A 1 94 ? 2.719 4.082 4.861 1.00 95.75 94 GLY A C 1
ATOM 751 O O . GLY A 1 94 ? 3.420 3.098 5.099 1.00 95.75 94 GLY A O 1
ATOM 752 N N . ARG A 1 95 ? 2.658 5.091 5.727 1.00 94.88 95 ARG A N 1
ATOM 753 C CA . ARG A 1 95 ? 3.325 5.060 7.033 1.00 94.88 95 ARG A CA 1
ATOM 754 C C . ARG A 1 95 ? 2.466 4.325 8.054 1.00 94.88 95 ARG A C 1
ATOM 756 O O . ARG A 1 95 ? 1.277 4.602 8.166 1.00 94.88 95 ARG A O 1
ATOM 763 N N . LEU A 1 96 ? 3.076 3.483 8.894 1.00 95.00 96 LEU A N 1
ATOM 764 C CA . LEU A 1 96 ? 2.383 2.852 10.032 1.00 95.00 96 LEU A CA 1
ATOM 765 C C . LEU A 1 96 ? 1.728 3.898 10.952 1.00 95.00 96 LEU A C 1
ATOM 767 O O . LEU A 1 96 ? 0.623 3.702 11.449 1.00 95.00 96 LEU A O 1
ATOM 771 N N . PHE A 1 97 ? 2.379 5.053 11.110 1.00 95.69 97 PHE A N 1
ATOM 772 C CA . PHE A 1 97 ? 1.884 6.168 11.916 1.00 95.69 97 PHE A CA 1
ATOM 773 C C . PHE A 1 97 ? 0.529 6.725 11.448 1.00 95.69 97 PHE A C 1
ATOM 775 O O . PHE A 1 97 ? -0.201 7.314 12.244 1.00 95.69 97 PHE A O 1
ATOM 782 N N . TYR A 1 98 ? 0.141 6.512 10.188 1.00 97.56 98 TYR A N 1
ATOM 783 C CA . TYR A 1 98 ? -1.190 6.887 9.715 1.00 97.56 98 TYR A CA 1
ATOM 784 C C . TYR A 1 98 ? -2.316 6.172 10.458 1.00 97.56 98 TYR A C 1
ATOM 786 O O . TYR A 1 98 ? -3.370 6.764 10.655 1.00 97.56 98 TYR A O 1
ATOM 794 N N . LEU A 1 99 ? -2.087 4.945 10.933 1.00 97.25 99 LEU A N 1
ATOM 795 C CA . LEU A 1 99 ? -3.102 4.154 11.626 1.00 97.25 99 LEU A CA 1
ATOM 796 C C . LEU A 1 99 ? -3.323 4.584 13.083 1.00 97.25 99 LEU A C 1
ATOM 798 O O . LEU A 1 99 ? -4.271 4.111 13.705 1.00 97.25 99 LEU A O 1
ATOM 802 N N . LEU A 1 100 ? -2.497 5.481 13.638 1.00 96.44 100 LEU A N 1
ATOM 803 C CA . LEU A 1 100 ? -2.563 5.859 15.053 1.00 96.44 100 LEU A CA 1
ATOM 804 C C . LEU A 1 100 ? -3.969 6.292 15.531 1.00 96.44 100 LEU A C 1
ATOM 806 O O . LEU A 1 100 ? -4.405 5.784 16.563 1.00 96.44 100 LEU A O 1
ATOM 810 N N . PRO A 1 101 ? -4.737 7.137 14.806 1.00 96.69 101 PRO A N 1
ATOM 811 C CA . PRO A 1 101 ? -6.058 7.593 15.259 1.00 96.69 101 PRO A CA 1
ATOM 812 C C . PRO A 1 101 ? -7.114 6.491 15.335 1.00 96.69 101 PRO A C 1
ATOM 814 O O . PRO A 1 101 ? -8.172 6.687 15.932 1.00 96.69 101 PRO A O 1
ATOM 817 N N . 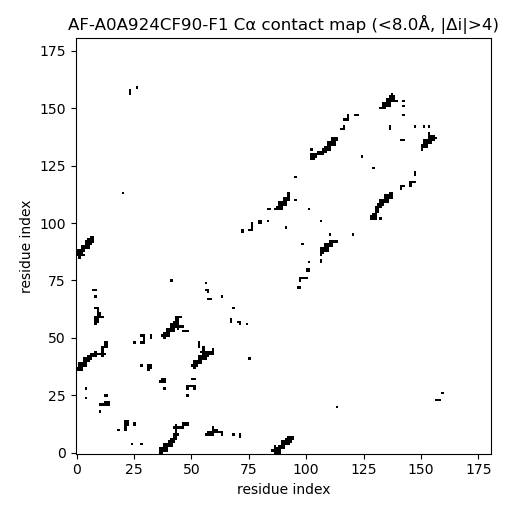ILE A 1 102 ? -6.854 5.357 14.688 1.00 97.25 102 ILE A N 1
ATOM 818 C CA . ILE A 1 102 ? -7.772 4.226 14.618 1.00 97.25 102 ILE A CA 1
ATOM 819 C C . ILE A 1 102 ? -7.167 2.967 15.226 1.00 97.25 102 ILE A C 1
ATOM 821 O O . ILE A 1 102 ? -7.808 1.929 15.168 1.00 97.25 102 ILE A O 1
ATOM 825 N N . LEU A 1 103 ? -5.972 3.023 15.820 1.00 95.44 103 LEU A N 1
ATOM 826 C CA . LEU A 1 103 ? -5.194 1.838 16.187 1.00 95.44 103 LEU A CA 1
ATOM 827 C C . LEU A 1 103 ? -5.973 0.869 17.098 1.00 95.44 103 LEU A C 1
ATOM 829 O O . LEU A 1 103 ? -5.997 -0.334 16.840 1.00 95.44 103 LEU A O 1
ATOM 833 N N . ASN A 1 104 ? -6.698 1.404 18.085 1.00 96.12 104 ASN A N 1
ATOM 834 C CA . ASN A 1 104 ? -7.567 0.652 19.002 1.00 96.12 104 ASN A CA 1
ATOM 835 C C . ASN A 1 104 ? -9.054 0.603 18.562 1.00 96.12 104 ASN A C 1
ATOM 837 O O . ASN A 1 104 ? -9.920 0.140 19.299 1.00 96.12 104 ASN A O 1
ATOM 841 N N . HIS A 1 105 ? -9.383 1.108 17.371 1.00 97.19 105 HIS A N 1
ATOM 842 C CA . HIS A 1 105 ? -10.734 1.061 16.800 1.00 97.19 105 HIS A CA 1
ATOM 843 C C . HIS A 1 105 ? -11.057 -0.355 16.280 1.00 97.19 105 HIS A C 1
ATOM 845 O O . HIS A 1 105 ? -10.145 -1.007 15.771 1.00 97.19 105 HIS A O 1
ATOM 851 N N . PRO A 1 106 ? -12.310 -0.847 16.330 1.00 97.44 106 PRO A N 1
ATOM 852 C CA . PRO A 1 106 ? -12.649 -2.214 15.907 1.00 97.44 106 PRO A CA 1
ATOM 853 C C . PRO A 1 106 ? -12.539 -2.492 14.397 1.00 97.44 106 PRO A C 1
ATOM 855 O O . PRO A 1 106 ? -12.521 -3.656 14.011 1.00 97.44 106 PRO A O 1
ATOM 858 N N . VAL A 1 107 ? -12.431 -1.475 13.537 1.00 98.00 107 VAL A N 1
ATOM 859 C CA . VAL A 1 107 ? -12.229 -1.671 12.082 1.00 98.00 107 VAL A CA 1
ATOM 860 C C . VAL A 1 107 ? -11.038 -2.598 11.797 1.00 98.00 107 VAL A C 1
ATOM 862 O O . VAL A 1 107 ? -10.011 -2.492 12.473 1.00 98.00 107 VAL A O 1
ATOM 865 N N . LYS A 1 108 ? -11.141 -3.506 10.819 1.00 98.25 108 LYS A N 1
ATOM 866 C CA . LYS A 1 108 ? -10.016 -4.383 10.447 1.00 98.25 108 LYS A CA 1
ATOM 867 C C . LYS A 1 108 ? -8.938 -3.572 9.737 1.00 98.25 108 LYS A C 1
ATOM 869 O O . LYS A 1 108 ? -9.244 -2.650 8.981 1.00 98.25 108 LYS A O 1
ATOM 874 N N . LYS A 1 109 ? -7.672 -3.892 9.991 1.00 98.00 109 LYS A N 1
ATOM 875 C CA . LYS A 1 109 ? -6.528 -3.151 9.461 1.00 98.00 109 LYS A CA 1
ATOM 876 C C . LYS A 1 109 ? -5.461 -4.103 8.961 1.00 98.00 109 LYS A C 1
ATOM 878 O O . LYS A 1 109 ? -5.050 -5.010 9.684 1.00 98.00 109 LYS A O 1
ATOM 883 N N . ILE A 1 110 ? -4.967 -3.825 7.766 1.00 97.88 110 ILE A N 1
ATOM 884 C CA . ILE A 1 110 ? -3.770 -4.451 7.219 1.00 97.88 110 ILE A CA 1
ATOM 885 C C . ILE A 1 110 ? -2.728 -3.353 7.025 1.00 97.88 110 ILE A C 1
ATOM 887 O O . ILE A 1 110 ? -3.024 -2.310 6.448 1.00 97.88 110 ILE A O 1
ATOM 891 N N . MET A 1 111 ? -1.517 -3.573 7.525 1.00 97.38 111 MET A N 1
ATOM 892 C CA . MET A 1 111 ? -0.344 -2.756 7.229 1.00 97.38 111 MET A CA 1
ATOM 893 C C . MET A 1 111 ? 0.609 -3.571 6.355 1.00 97.38 111 MET A C 1
ATOM 895 O O . MET A 1 111 ? 1.201 -4.538 6.832 1.00 97.38 111 MET A O 1
ATOM 899 N N . SER A 1 112 ? 0.786 -3.167 5.102 1.00 97.50 112 SER A N 1
ATOM 900 C CA . SER A 1 112 ? 1.591 -3.896 4.123 1.00 97.50 112 SER A CA 1
ATOM 901 C C . SER A 1 112 ? 2.890 -3.183 3.802 1.00 97.50 112 SER A C 1
ATOM 903 O O . SER A 1 112 ? 2.913 -2.001 3.459 1.00 97.50 112 SER A O 1
ATOM 905 N N . TYR A 1 113 ? 3.985 -3.931 3.887 1.00 96.50 113 TYR A N 1
ATOM 906 C CA . TYR A 1 113 ? 5.329 -3.447 3.624 1.00 96.50 113 TYR A CA 1
ATOM 907 C C . TYR A 1 113 ? 5.829 -3.932 2.266 1.00 96.50 113 TYR A C 1
ATOM 909 O O . TYR A 1 113 ? 6.028 -5.124 2.042 1.00 96.50 113 TYR A O 1
ATOM 917 N N . GLN A 1 114 ? 6.078 -2.959 1.391 1.00 95.00 114 GLN A N 1
ATOM 918 C CA . GLN A 1 114 ? 6.687 -3.126 0.066 1.00 95.00 114 GLN A CA 1
ATOM 919 C C . GLN A 1 114 ? 8.137 -2.603 0.015 1.00 95.00 114 GLN A C 1
ATOM 921 O O . GLN A 1 114 ? 8.719 -2.409 -1.047 1.00 95.00 114 GLN A O 1
ATOM 926 N N . ARG A 1 115 ? 8.699 -2.299 1.187 1.00 91.75 115 ARG A N 1
ATOM 927 C CA . ARG A 1 115 ? 10.031 -1.728 1.414 1.00 91.75 115 ARG A CA 1
ATOM 928 C C . ARG A 1 115 ? 10.568 -2.230 2.750 1.00 91.75 115 ARG A C 1
ATOM 930 O O . ARG A 1 115 ? 9.831 -2.870 3.500 1.00 91.75 115 ARG A O 1
ATOM 937 N N . GLU A 1 116 ? 11.820 -1.892 3.051 1.00 92.44 116 GLU A N 1
ATOM 938 C CA . GLU A 1 116 ? 12.481 -2.280 4.298 1.00 92.44 116 GLU A CA 1
ATOM 939 C C . GLU A 1 116 ? 11.611 -1.984 5.533 1.00 92.44 116 GLU A C 1
ATOM 941 O O . GLU A 1 116 ? 11.042 -0.896 5.686 1.00 92.44 116 GLU A O 1
ATOM 946 N N . ILE A 1 117 ? 11.491 -2.977 6.414 1.00 92.62 117 ILE A N 1
ATOM 947 C CA . ILE A 1 117 ? 10.704 -2.878 7.639 1.00 92.62 117 ILE A CA 1
ATOM 948 C C . ILE A 1 117 ? 11.637 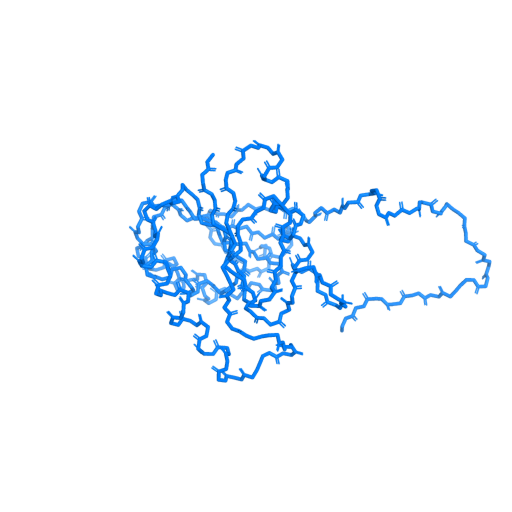-2.414 8.748 1.00 92.62 117 ILE A C 1
ATOM 950 O O . ILE A 1 117 ? 12.588 -3.101 9.097 1.00 92.62 117 ILE A O 1
ATOM 954 N N . HIS A 1 118 ? 11.339 -1.273 9.363 1.00 90.81 118 HIS A N 1
ATOM 955 C CA . HIS A 1 118 ? 12.109 -0.798 10.510 1.00 90.81 118 HIS A CA 1
ATOM 956 C C . HIS A 1 118 ? 11.576 -1.409 11.818 1.00 90.81 118 HIS A C 1
ATOM 958 O O . HIS A 1 118 ? 10.495 -1.004 12.269 1.00 90.81 118 HIS A O 1
ATOM 964 N N . PRO A 1 119 ? 12.329 -2.301 12.501 1.00 87.94 119 PRO A N 1
ATOM 965 C CA . PRO A 1 119 ? 11.827 -3.037 13.667 1.00 87.94 119 PRO A CA 1
ATOM 966 C C . PRO A 1 119 ? 11.421 -2.123 14.824 1.00 87.94 119 PRO A C 1
ATOM 968 O O . PRO A 1 119 ? 10.501 -2.429 15.580 1.00 87.94 119 PRO A O 1
ATOM 971 N N . ARG A 1 120 ? 12.066 -0.953 14.942 1.00 88.25 120 ARG A N 1
ATOM 972 C CA . ARG A 1 120 ? 11.718 0.075 15.933 1.00 88.25 120 ARG A CA 1
ATOM 973 C C . ARG A 1 120 ? 10.249 0.491 15.830 1.00 88.25 120 ARG A C 1
ATOM 975 O O . ARG A 1 120 ? 9.588 0.588 16.858 1.00 88.25 120 ARG A O 1
ATOM 982 N N . ASN A 1 121 ? 9.733 0.705 14.619 1.00 88.19 121 ASN A N 1
ATOM 983 C CA . ASN A 1 121 ? 8.351 1.150 14.416 1.00 88.19 121 ASN A CA 1
ATOM 984 C C . ASN A 1 121 ? 7.352 0.057 14.809 1.00 88.19 121 ASN A C 1
ATOM 986 O O . ASN A 1 121 ? 6.332 0.351 15.426 1.00 88.19 121 ASN A O 1
ATOM 990 N N . ILE A 1 122 ? 7.685 -1.200 14.504 1.00 89.50 122 ILE A N 1
ATOM 991 C CA . ILE A 1 122 ? 6.867 -2.363 14.860 1.00 89.50 122 ILE A CA 1
ATOM 992 C C . ILE A 1 122 ? 6.831 -2.549 16.378 1.00 89.50 122 ILE A C 1
ATOM 994 O O . ILE A 1 122 ? 5.756 -2.656 16.958 1.00 89.50 122 ILE A O 1
ATOM 998 N N . LYS A 1 123 ? 7.994 -2.492 17.045 1.00 88.12 123 LYS A N 1
ATOM 999 C CA . LYS A 1 123 ? 8.085 -2.561 18.514 1.00 88.12 123 LYS A CA 1
ATOM 1000 C C . LYS A 1 123 ? 7.243 -1.477 19.184 1.00 88.12 123 LYS A C 1
ATOM 1002 O O . LYS A 1 123 ? 6.568 -1.759 20.167 1.00 88.12 123 LYS A O 1
ATOM 1007 N N . TRP A 1 124 ? 7.269 -0.254 18.656 1.00 87.19 124 TRP A N 1
ATOM 1008 C CA . TRP A 1 124 ? 6.431 0.834 19.159 1.00 87.19 124 TRP A CA 1
ATOM 1009 C C . TRP A 1 124 ? 4.941 0.557 18.973 1.00 87.19 124 TRP A C 1
ATOM 1011 O O . TRP A 1 124 ? 4.187 0.706 19.927 1.00 87.19 124 TRP A O 1
ATOM 1021 N N . ALA A 1 125 ? 4.516 0.112 17.790 1.00 86.25 125 ALA A N 1
ATOM 1022 C CA . ALA A 1 125 ? 3.112 -0.203 17.544 1.00 86.25 125 ALA A CA 1
ATOM 1023 C C . ALA A 1 125 ? 2.600 -1.356 18.420 1.00 86.25 125 ALA A C 1
ATOM 1025 O O . ALA A 1 125 ? 1.504 -1.253 18.954 1.00 86.25 125 ALA A O 1
ATOM 1026 N N . ASN A 1 126 ? 3.411 -2.393 18.643 1.00 86.12 126 ASN A N 1
ATOM 1027 C CA . ASN A 1 126 ? 3.046 -3.536 19.487 1.00 86.12 126 ASN A CA 1
ATOM 1028 C C . ASN A 1 126 ? 2.994 -3.204 20.987 1.00 86.12 126 ASN A C 1
ATOM 1030 O O . ASN A 1 126 ? 2.383 -3.941 21.753 1.00 86.12 126 ASN A O 1
ATOM 1034 N N . ARG A 1 127 ? 3.645 -2.117 21.427 1.00 88.06 127 ARG A N 1
ATOM 1035 C CA . ARG A 1 127 ? 3.523 -1.610 22.806 1.00 88.06 127 ARG A CA 1
ATOM 1036 C C . ARG A 1 127 ? 2.220 -0.847 23.035 1.00 88.06 127 ARG A C 1
ATOM 1038 O O . ARG A 1 127 ? 1.825 -0.657 24.179 1.00 88.06 127 ARG A O 1
ATOM 1045 N N . LEU A 1 128 ? 1.586 -0.367 21.969 1.00 88.69 128 LEU A N 1
ATOM 1046 C CA . LEU A 1 128 ? 0.314 0.337 22.048 1.00 88.69 128 LEU A CA 1
ATOM 1047 C C . LEU A 1 128 ? -0.838 -0.666 22.018 1.00 88.69 128 LEU A C 1
ATOM 1049 O O . LEU A 1 128 ? -0.769 -1.696 21.351 1.00 88.69 128 LEU A O 1
ATOM 1053 N N . LEU A 1 129 ? -1.938 -0.326 22.686 1.00 87.69 129 LEU A N 1
ATOM 1054 C CA . LEU A 1 129 ? -3.180 -1.077 22.542 1.00 87.69 129 LEU A CA 1
ATOM 1055 C C . LEU A 1 129 ? -3.679 -0.947 21.098 1.00 87.69 129 LEU A C 1
ATOM 1057 O O . LEU A 1 129 ? -4.024 0.146 20.641 1.00 87.69 129 LEU A O 1
ATOM 1061 N N . HIS A 1 130 ? -3.719 -2.069 20.385 1.00 91.62 130 HIS A N 1
ATOM 1062 C CA . HIS A 1 130 ? -4.214 -2.145 19.018 1.00 91.62 130 HIS A CA 1
ATOM 1063 C C . HIS A 1 130 ? -5.245 -3.263 18.867 1.00 91.62 130 HIS A C 1
ATOM 1065 O O . HIS A 1 130 ? -5.156 -4.310 19.506 1.00 91.62 130 HIS A O 1
ATOM 1071 N N . LYS A 1 131 ? -6.220 -3.056 17.979 1.00 94.56 131 LYS A N 1
ATOM 1072 C CA . LYS A 1 131 ? -7.255 -4.045 17.651 1.00 94.56 131 LYS A CA 1
ATOM 1073 C C . LYS A 1 131 ? -7.270 -4.328 16.160 1.00 94.56 131 LYS A C 1
ATOM 1075 O O . LYS A 1 131 ? -7.146 -3.405 15.350 1.00 94.56 131 LYS A O 1
ATOM 1080 N N . ASN A 1 132 ? -7.462 -5.602 15.821 1.00 95.75 132 ASN A N 1
ATOM 1081 C CA . ASN A 1 132 ? -7.677 -6.083 14.456 1.00 95.75 132 ASN A CA 1
ATOM 1082 C C . ASN A 1 132 ? -6.614 -5.587 13.461 1.00 95.75 132 ASN A C 1
ATOM 1084 O O . ASN A 1 132 ? -6.957 -5.166 12.360 1.00 95.75 132 ASN A O 1
ATOM 1088 N N . LEU A 1 133 ? -5.341 -5.587 13.872 1.00 95.44 133 LEU A N 1
ATOM 1089 C CA . LEU A 1 133 ? -4.204 -5.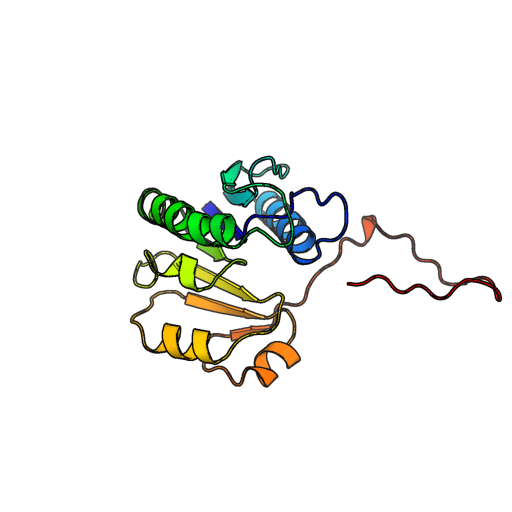173 13.052 1.00 95.44 133 LEU A CA 1
ATOM 1090 C C . LEU A 1 133 ? -3.381 -6.395 12.643 1.00 95.44 133 LEU A C 1
ATOM 1092 O O . LEU A 1 133 ? -2.872 -7.115 13.502 1.00 95.44 133 LEU A O 1
ATOM 1096 N N . MET A 1 134 ? -3.239 -6.584 11.336 1.00 96.06 134 MET A N 1
ATOM 1097 C CA . MET A 1 134 ? -2.359 -7.572 10.724 1.00 96.06 134 MET A CA 1
ATOM 1098 C C . MET A 1 134 ? -1.277 -6.866 9.912 1.00 96.06 134 MET A C 1
ATOM 1100 O O . MET A 1 134 ? -1.517 -5.812 9.317 1.00 96.06 134 MET A O 1
ATOM 1104 N N . PHE A 1 135 ? -0.089 -7.455 9.878 1.00 96.38 135 PHE A N 1
ATOM 1105 C CA . PHE A 1 135 ? 1.020 -6.974 9.074 1.00 96.38 135 PHE A CA 1
ATOM 1106 C C . PHE A 1 135 ? 1.280 -7.924 7.909 1.00 96.38 135 PHE A C 1
ATOM 1108 O O . PHE A 1 135 ? 1.184 -9.143 8.061 1.00 96.38 135 PHE A O 1
ATOM 1115 N N . THR A 1 136 ? 1.649 -7.381 6.752 1.00 97.00 136 THR A N 1
ATOM 1116 C CA . THR A 1 136 ? 2.151 -8.193 5.642 1.00 97.00 136 THR A CA 1
ATOM 1117 C C . THR A 1 136 ? 3.459 -7.649 5.093 1.00 97.00 136 THR A C 1
ATOM 1119 O O . THR A 1 136 ? 3.743 -6.452 5.182 1.00 97.00 136 THR A O 1
ATOM 1122 N N . GLY A 1 137 ? 4.273 -8.540 4.536 1.00 96.50 137 GLY A N 1
ATOM 1123 C CA . GLY A 1 137 ? 5.497 -8.196 3.818 1.00 96.50 137 GLY A CA 1
ATOM 1124 C C . GLY A 1 137 ? 5.521 -8.864 2.449 1.00 96.50 137 GLY A C 1
ATOM 1125 O O . GLY A 1 137 ? 5.018 -9.977 2.301 1.00 96.50 137 GLY A O 1
ATOM 1126 N N . CYS A 1 138 ? 6.128 -8.199 1.465 1.00 96.06 138 CYS A N 1
ATOM 1127 C CA . CYS A 1 138 ? 6.192 -8.701 0.089 1.00 96.06 138 CYS A CA 1
ATOM 1128 C C . CYS A 1 138 ? 7.152 -9.883 -0.135 1.00 96.06 138 CYS A C 1
ATOM 1130 O O . CYS A 1 138 ? 7.198 -10.447 -1.225 1.00 96.06 138 CYS A O 1
ATOM 1132 N N . SER A 1 139 ? 7.932 -10.264 0.881 1.00 95.38 139 SER A N 1
ATOM 1133 C CA . SER A 1 139 ? 8.763 -11.469 0.860 1.00 95.38 139 SER A CA 1
ATOM 1134 C C . SER A 1 139 ? 9.003 -12.005 2.269 1.00 95.38 139 SER A C 1
ATOM 1136 O O . SER A 1 139 ? 9.102 -11.237 3.231 1.00 95.38 139 SER A O 1
ATOM 1138 N N . GLN A 1 140 ? 9.174 -13.323 2.388 1.00 94.81 140 GLN A N 1
ATOM 1139 C CA . GLN A 1 140 ? 9.475 -13.955 3.671 1.00 94.81 140 GLN A CA 1
ATOM 1140 C C . GLN A 1 140 ? 10.830 -13.490 4.218 1.00 94.81 140 GLN A C 1
ATOM 1142 O O . GLN A 1 140 ? 10.969 -13.243 5.413 1.00 94.81 140 GLN A O 1
ATOM 1147 N N . ASN A 1 141 ? 11.815 -13.288 3.337 1.00 94.38 141 ASN A N 1
ATOM 1148 C CA . ASN A 1 141 ? 13.124 -12.768 3.722 1.00 94.38 141 ASN A CA 1
ATOM 1149 C C . ASN A 1 141 ? 13.026 -11.369 4.357 1.00 94.38 141 ASN A C 1
ATOM 1151 O O . ASN A 1 141 ? 13.655 -11.108 5.379 1.00 94.38 141 ASN A O 1
ATOM 1155 N N . LEU A 1 142 ? 12.214 -10.468 3.791 1.00 93.38 142 LEU A N 1
ATOM 1156 C CA . LEU A 1 142 ? 11.984 -9.136 4.360 1.00 93.38 142 LEU A CA 1
ATOM 1157 C C . LEU A 1 142 ? 11.397 -9.215 5.780 1.00 93.38 142 LEU A C 1
ATOM 1159 O O . LEU A 1 142 ? 11.855 -8.498 6.668 1.00 93.38 142 LEU A O 1
ATOM 1163 N N . ILE A 1 143 ? 10.423 -10.102 6.005 1.00 94.25 143 ILE A N 1
ATOM 1164 C CA . ILE A 1 143 ? 9.807 -10.310 7.325 1.00 94.25 143 ILE A CA 1
ATOM 1165 C C . ILE A 1 143 ? 10.834 -10.875 8.317 1.00 94.25 143 ILE A C 1
ATOM 1167 O O . ILE A 1 143 ? 10.966 -10.359 9.427 1.00 94.25 143 ILE A O 1
ATOM 1171 N N . ASN A 1 144 ? 11.606 -11.885 7.905 1.00 92.56 144 ASN A N 1
ATOM 1172 C CA . ASN A 1 144 ? 12.612 -12.531 8.750 1.00 92.56 144 ASN A CA 1
ATOM 1173 C C . ASN A 1 144 ? 13.708 -11.549 9.190 1.00 92.56 144 ASN A C 1
ATOM 1175 O O . ASN A 1 144 ? 14.034 -11.489 10.374 1.00 92.56 144 ASN A O 1
ATOM 1179 N N . ARG A 1 145 ? 14.233 -10.727 8.267 1.00 90.88 145 ARG A N 1
ATOM 1180 C CA . ARG A 1 145 ? 15.264 -9.715 8.576 1.00 90.88 145 ARG A CA 1
ATOM 1181 C C . ARG A 1 145 ? 14.789 -8.671 9.585 1.00 90.88 145 ARG A C 1
ATOM 1183 O O . ARG A 1 145 ? 15.587 -8.157 10.364 1.00 90.88 145 ARG A O 1
ATOM 1190 N N . ALA A 1 146 ? 13.492 -8.380 9.606 1.00 87.50 146 ALA A N 1
ATOM 1191 C CA . ALA A 1 146 ? 12.917 -7.439 10.555 1.00 87.5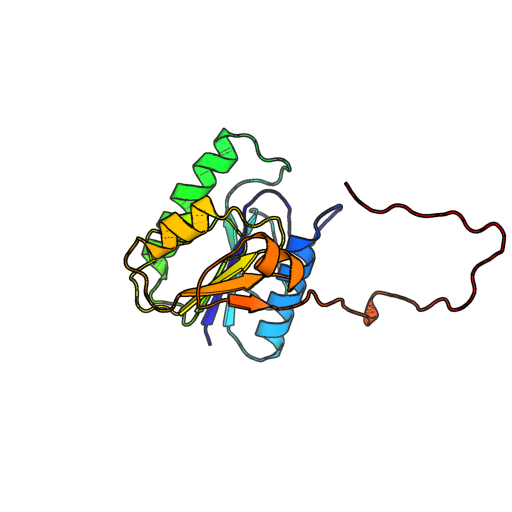0 146 ALA A CA 1
ATOM 1192 C C . ALA A 1 146 ? 12.809 -8.006 11.986 1.00 87.50 146 ALA A C 1
ATOM 1194 O O . ALA A 1 146 ? 12.592 -7.233 12.923 1.00 87.50 146 ALA A O 1
ATOM 1195 N N . ASN A 1 147 ? 12.958 -9.329 12.159 1.00 83.50 147 ASN A N 1
ATOM 1196 C CA . ASN A 1 147 ? 12.841 -10.048 13.432 1.00 83.50 147 ASN A CA 1
ATOM 1197 C C . ASN A 1 147 ? 11.601 -9.607 14.238 1.00 83.50 147 ASN A C 1
ATOM 1199 O O . ASN A 1 147 ? 11.674 -9.165 15.390 1.00 83.50 147 ASN A O 1
ATOM 1203 N N . VAL A 1 148 ? 10.459 -9.608 13.552 1.00 80.56 148 VAL A N 1
ATOM 1204 C CA . VAL A 1 148 ? 9.175 -9.100 14.045 1.00 80.56 148 VAL A CA 1
ATOM 1205 C C . VAL A 1 148 ? 8.372 -10.194 14.754 1.00 80.56 148 VAL A C 1
ATOM 1207 O O . VAL A 1 148 ? 8.603 -11.383 14.570 1.00 80.56 148 VAL A O 1
ATOM 1210 N N . THR A 1 149 ? 7.439 -9.784 15.614 1.00 75.69 149 THR A N 1
ATOM 1211 C CA . THR A 1 149 ? 6.636 -10.688 16.456 1.00 75.69 149 THR A CA 1
ATOM 1212 C C . THR A 1 149 ? 5.445 -11.297 15.695 1.00 75.69 149 THR A C 1
ATOM 1214 O O . THR A 1 149 ? 5.382 -11.235 14.477 1.00 75.69 149 THR A O 1
ATOM 1217 N N . LYS A 1 150 ? 4.464 -11.867 16.412 1.00 72.75 150 LYS A N 1
ATOM 1218 C CA . LYS A 1 150 ? 3.232 -12.471 15.862 1.00 72.75 150 LYS A CA 1
ATOM 1219 C C . LYS A 1 150 ? 2.429 -11.515 14.946 1.00 72.75 150 LYS A C 1
ATOM 1221 O O . LYS A 1 150 ? 2.575 -10.298 15.044 1.00 72.75 150 LYS A O 1
ATOM 1226 N N . ASN A 1 151 ? 1.534 -12.087 14.128 1.00 86.06 151 ASN A N 1
ATOM 1227 C CA . ASN A 1 151 ? 0.591 -11.426 13.195 1.00 86.06 151 ASN A CA 1
ATOM 1228 C C . ASN A 1 151 ? 1.181 -10.916 11.868 1.00 86.06 151 ASN A C 1
ATOM 1230 O O . ASN A 1 151 ? 0.752 -9.878 11.358 1.00 86.06 151 ASN A O 1
ATOM 1234 N N . TRP A 1 152 ? 2.136 -11.657 11.306 1.00 94.19 152 TRP A N 1
ATOM 1235 C CA . TRP A 1 152 ? 2.721 -11.375 9.997 1.00 94.19 152 TRP A CA 1
ATOM 1236 C C . TRP A 1 152 ? 2.358 -12.447 8.981 1.00 94.19 152 TRP A C 1
ATOM 1238 O O . TRP A 1 152 ? 2.405 -13.635 9.290 1.00 94.19 152 TRP A O 1
ATOM 1248 N N . VAL A 1 153 ? 2.042 -12.014 7.764 1.00 95.88 153 VAL A N 1
ATOM 1249 C CA . VAL A 1 153 ? 1.803 -12.897 6.619 1.00 95.88 153 VAL A CA 1
ATOM 1250 C C . VAL A 1 153 ? 2.660 -12.434 5.444 1.00 95.88 153 VAL A C 1
ATOM 1252 O O . VAL A 1 153 ? 2.712 -11.244 5.127 1.00 95.88 153 VAL A O 1
ATOM 1255 N N . CYS A 1 154 ? 3.348 -13.368 4.792 1.00 96.56 154 CYS A N 1
ATOM 1256 C CA . CYS A 1 154 ? 4.031 -13.085 3.536 1.00 96.56 154 CYS A CA 1
ATOM 1257 C C . CYS A 1 154 ? 3.011 -13.072 2.394 1.00 96.56 154 CYS A C 1
ATOM 1259 O O . CYS A 1 154 ? 2.299 -14.054 2.196 1.00 96.56 154 CYS A O 1
ATOM 1261 N N . VAL A 1 155 ? 2.956 -11.976 1.637 1.00 96.50 155 VAL A N 1
ATOM 1262 C CA . VAL A 1 155 ? 2.110 -11.846 0.444 1.00 96.50 155 VAL A CA 1
ATOM 1263 C C . VAL A 1 155 ? 2.980 -11.336 -0.691 1.00 96.50 155 VAL A C 1
ATOM 1265 O O . VAL A 1 155 ? 3.333 -10.161 -0.713 1.00 96.50 155 VAL A O 1
ATOM 1268 N N . TYR A 1 156 ? 3.357 -12.227 -1.604 1.00 96.25 156 TYR A N 1
ATOM 1269 C CA . TYR A 1 156 ? 4.228 -11.885 -2.724 1.00 96.25 156 TYR A CA 1
ATOM 1270 C C . TYR A 1 156 ? 3.561 -10.896 -3.679 1.00 96.25 156 TYR A C 1
ATOM 1272 O O . TYR A 1 156 ? 2.339 -10.876 -3.834 1.00 96.25 156 TYR A O 1
ATOM 1280 N N . ASN A 1 157 ? 4.384 -10.085 -4.337 1.00 94.31 157 ASN A N 1
ATOM 1281 C CA . ASN A 1 157 ? 3.902 -9.213 -5.396 1.00 94.31 157 ASN A CA 1
ATOM 1282 C C . ASN A 1 157 ? 3.437 -10.045 -6.589 1.00 94.31 157 ASN A C 1
ATOM 1284 O O . ASN A 1 157 ? 4.108 -10.993 -6.991 1.00 94.31 157 ASN A O 1
ATOM 1288 N N . ALA A 1 158 ? 2.300 -9.658 -7.153 1.00 91.56 158 ALA A N 1
ATOM 1289 C CA . ALA A 1 158 ? 1.825 -10.194 -8.416 1.00 91.56 158 ALA A CA 1
ATOM 1290 C C . ALA A 1 158 ? 2.274 -9.296 -9.579 1.00 91.56 158 ALA A C 1
ATOM 1292 O O . ALA A 1 158 ? 2.700 -8.151 -9.387 1.00 91.56 158 ALA A O 1
ATOM 1293 N N . CYS A 1 159 ? 2.159 -9.824 -10.788 1.00 89.94 159 CYS A N 1
ATOM 1294 C CA . CYS A 1 159 ? 2.271 -9.070 -12.023 1.00 89.94 159 CYS A CA 1
ATOM 1295 C C . CYS A 1 159 ? 1.105 -9.440 -12.940 1.00 89.94 159 CYS A C 1
ATOM 1297 O O . CYS A 1 159 ? 0.573 -10.549 -12.886 1.00 89.94 159 CYS A O 1
ATOM 1299 N N . ASP A 1 160 ? 0.711 -8.492 -13.781 1.00 88.00 160 ASP A N 1
ATOM 1300 C CA . ASP A 1 160 ? -0.263 -8.738 -14.832 1.00 88.00 160 ASP A CA 1
ATOM 1301 C C . ASP A 1 160 ? 0.464 -9.273 -16.068 1.00 88.00 160 ASP A C 1
ATOM 1303 O O . ASP A 1 160 ? 1.093 -8.513 -16.807 1.00 88.00 160 ASP A O 1
ATOM 1307 N N . PHE A 1 161 ? 0.394 -10.589 -16.272 1.00 90.12 161 PHE A N 1
ATOM 1308 C CA . PHE A 1 161 ? 1.035 -11.263 -17.401 1.00 90.12 161 PHE A CA 1
ATOM 1309 C C . PHE A 1 161 ? 0.503 -10.802 -18.760 1.00 90.12 161 PHE A C 1
ATOM 1311 O O . PHE A 1 161 ? 1.239 -10.887 -19.735 1.00 90.12 161 PHE A O 1
ATOM 1318 N N . SER A 1 162 ? -0.718 -10.259 -18.839 1.00 91.06 162 SER A N 1
ATOM 1319 C CA . SER A 1 162 ? -1.272 -9.762 -20.107 1.00 91.06 162 SER A CA 1
ATOM 1320 C C . SER A 1 162 ? -0.528 -8.538 -20.654 1.00 91.06 162 SER A C 1
ATOM 1322 O O . SER A 1 162 ? -0.680 -8.182 -21.818 1.00 91.06 162 SER A O 1
ATOM 1324 N N . ARG A 1 163 ? 0.311 -7.904 -19.826 1.00 89.31 163 ARG A N 1
ATOM 1325 C CA . ARG A 1 163 ? 1.131 -6.745 -20.197 1.00 89.31 163 ARG A CA 1
ATOM 1326 C C . ARG A 1 163 ? 2.512 -7.106 -20.738 1.00 89.31 163 ARG A C 1
ATOM 1328 O O . ARG A 1 163 ? 3.279 -6.193 -21.043 1.00 89.31 163 ARG A O 1
ATOM 1335 N N . TYR A 1 164 ? 2.856 -8.391 -20.784 1.00 91.31 164 TYR A N 1
ATOM 1336 C CA . TYR A 1 164 ? 4.189 -8.855 -21.147 1.00 91.31 164 TYR A CA 1
ATOM 1337 C C . TYR A 1 164 ? 4.115 -9.921 -22.235 1.00 91.31 164 TYR A C 1
ATOM 1339 O O . TYR A 1 164 ? 3.444 -10.938 -22.075 1.00 91.31 164 TYR A O 1
ATOM 1347 N N . ASP A 1 165 ? 4.894 -9.726 -23.296 1.00 93.06 165 ASP A N 1
ATOM 1348 C CA . ASP A 1 165 ? 5.100 -10.739 -24.325 1.00 93.06 165 ASP A CA 1
ATOM 1349 C C . ASP A 1 165 ? 6.300 -11.616 -23.966 1.00 93.06 165 ASP A C 1
ATOM 1351 O O . ASP A 1 165 ? 7.427 -11.137 -23.805 1.00 93.06 165 ASP A O 1
ATOM 1355 N N . LEU A 1 166 ? 6.077 -12.926 -23.864 1.00 93.25 166 LEU A N 1
ATOM 1356 C CA . LEU A 1 166 ? 7.155 -13.876 -23.618 1.00 93.25 166 LEU A CA 1
ATOM 1357 C C . LEU A 1 166 ? 8.066 -13.983 -24.850 1.00 93.25 166 LEU A C 1
ATOM 1359 O O . LEU A 1 166 ? 7.655 -14.475 -25.901 1.00 93.25 166 LEU A O 1
ATOM 1363 N N . ARG A 1 167 ? 9.340 -13.618 -24.689 1.00 92.94 167 ARG A N 1
ATOM 1364 C CA . ARG A 1 167 ? 10.410 -13.905 -25.655 1.00 92.94 167 ARG A CA 1
ATOM 1365 C C . ARG A 1 167 ? 11.296 -15.020 -25.107 1.00 92.94 167 ARG A C 1
ATOM 1367 O O . ARG A 1 167 ? 11.974 -14.832 -24.104 1.00 92.94 167 ARG A O 1
ATOM 1374 N N . LYS A 1 168 ? 11.237 -16.199 -25.738 1.00 95.25 168 LYS A N 1
ATOM 1375 C CA . LYS A 1 168 ? 12.032 -17.379 -25.342 1.00 95.25 168 LYS A CA 1
ATOM 1376 C C . LYS A 1 168 ? 13.459 -17.350 -25.891 1.00 95.25 168 LYS A C 1
ATOM 1378 O O . LYS A 1 168 ? 14.333 -17.996 -25.326 1.00 95.25 168 LYS A O 1
ATOM 1383 N N . GLU A 1 169 ? 13.673 -16.605 -26.969 1.00 95.75 169 GLU A N 1
ATOM 1384 C CA . GLU A 1 169 ? 14.961 -16.435 -27.634 1.00 95.75 169 GLU A CA 1
ATOM 1385 C C . GLU A 1 169 ? 15.276 -14.941 -27.726 1.00 95.75 169 GLU A C 1
ATOM 1387 O O . GLU A 1 169 ? 14.376 -14.118 -27.922 1.00 95.75 169 GLU A O 1
ATOM 1392 N N . VAL A 1 170 ? 16.551 -14.604 -27.548 1.00 93.50 170 VAL A N 1
ATOM 1393 C CA . VAL A 1 170 ? 17.096 -13.247 -27.657 1.00 93.50 170 VAL A CA 1
ATOM 1394 C C . VAL A 1 170 ? 18.302 -13.281 -28.590 1.00 93.50 170 VAL A C 1
ATOM 1396 O O . VAL A 1 170 ? 19.011 -14.288 -28.654 1.00 93.50 170 VAL A O 1
ATOM 1399 N N . GLU A 1 171 ? 18.519 -12.201 -29.336 1.00 95.38 171 GLU A N 1
ATOM 1400 C CA . GLU A 1 171 ? 19.659 -12.075 -30.247 1.00 95.38 171 GLU A CA 1
ATOM 1401 C C . GLU A 1 171 ? 20.987 -12.101 -29.472 1.00 95.38 171 GLU A C 1
ATOM 1403 O O . GLU A 1 171 ? 21.050 -11.732 -28.297 1.00 95.38 171 GLU A O 1
ATOM 1408 N N . LYS A 1 172 ? 22.065 -12.562 -30.119 1.00 95.00 172 LYS A N 1
ATOM 1409 C CA . LYS A 1 172 ? 23.374 -12.735 -29.458 1.00 95.00 172 LYS A CA 1
ATOM 1410 C C . LYS A 1 172 ? 23.988 -11.416 -28.983 1.00 95.00 172 LYS A C 1
ATOM 1412 O O . LYS A 1 172 ? 24.798 -11.424 -28.063 1.00 95.00 172 LYS A O 1
ATOM 1417 N N . ASP A 1 173 ? 23.626 -10.317 -29.625 1.00 95.81 173 ASP A N 1
ATOM 1418 C CA . ASP A 1 173 ? 24.055 -8.948 -29.353 1.00 95.81 173 ASP A CA 1
ATOM 1419 C C . ASP A 1 173 ? 23.004 -8.135 -28.578 1.00 95.81 173 ASP A C 1
ATOM 1421 O O . ASP A 1 173 ? 23.171 -6.927 -28.393 1.00 95.81 173 ASP A O 1
ATOM 1425 N N . ALA A 1 174 ? 21.944 -8.783 -28.077 1.00 95.75 174 ALA A N 1
ATOM 1426 C CA . ALA A 1 174 ? 20.933 -8.120 -27.266 1.00 95.75 174 ALA A CA 1
ATOM 1427 C C . ALA A 1 174 ? 21.565 -7.463 -26.018 1.00 95.75 174 ALA A C 1
ATOM 1429 O O . ALA A 1 174 ? 22.369 -8.088 -25.315 1.00 95.75 174 ALA A O 1
ATOM 1430 N N . PRO A 1 175 ? 21.197 -6.209 -25.697 1.00 94.81 175 PRO A N 1
ATOM 1431 C CA . PRO A 1 175 ? 21.796 -5.495 -24.581 1.00 94.81 175 PRO A CA 1
ATOM 1432 C C . PRO A 1 175 ? 21.330 -6.064 -23.237 1.00 94.81 175 PRO A C 1
ATOM 1434 O O . PRO A 1 175 ? 20.186 -6.491 -23.070 1.00 94.81 175 PRO A O 1
ATOM 1437 N N . LEU A 1 176 ? 22.200 -5.978 -22.231 1.00 95.38 176 LEU A N 1
ATOM 1438 C CA . LEU A 1 176 ? 21.792 -6.159 -20.841 1.00 95.38 176 LEU A CA 1
ATOM 1439 C C . LEU A 1 176 ? 20.980 -4.943 -20.381 1.00 95.38 176 LEU A C 1
ATOM 1441 O O . LEU A 1 176 ? 21.349 -3.799 -20.649 1.00 95.38 176 LEU A O 1
ATOM 1445 N N . LEU A 1 177 ? 19.894 -5.190 -19.648 1.00 93.88 177 LEU A N 1
ATOM 1446 C CA . LEU A 1 177 ? 19.024 -4.144 -19.120 1.00 93.88 177 LEU A CA 1
ATOM 1447 C C . LEU A 1 177 ? 19.098 -4.097 -17.592 1.00 93.88 177 LEU A C 1
ATOM 1449 O O . LEU A 1 177 ? 18.862 -5.097 -16.916 1.00 93.88 177 LEU A O 1
ATOM 1453 N N . PHE A 1 178 ? 19.334 -2.905 -17.047 1.00 94.12 178 PHE A N 1
ATOM 1454 C CA . PHE A 1 178 ? 19.075 -2.594 -15.644 1.00 94.12 178 PHE A CA 1
A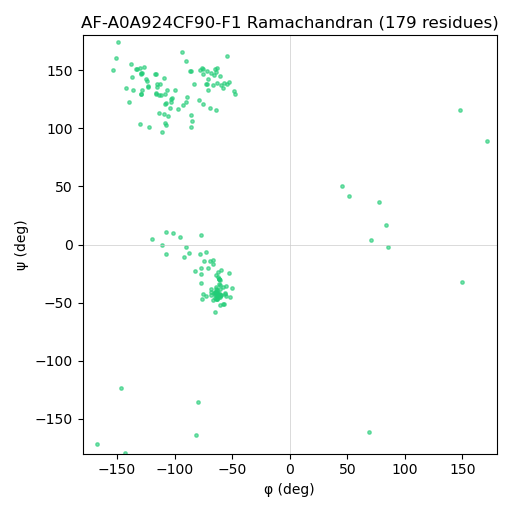TOM 1455 C C . PHE A 1 178 ? 17.863 -1.666 -15.556 1.00 94.12 178 PHE A C 1
ATOM 1457 O O . PHE A 1 178 ? 17.875 -0.566 -16.108 1.00 94.12 178 PHE A O 1
ATOM 1464 N N . LEU A 1 179 ? 16.822 -2.103 -14.847 1.00 89.12 179 LEU A N 1
ATOM 1465 C CA . LEU A 1 179 ? 15.637 -1.296 -14.569 1.00 89.12 179 LEU A CA 1
ATOM 1466 C C . LEU A 1 179 ? 15.451 -1.183 -13.058 1.00 89.12 179 LEU A C 1
ATOM 1468 O O . LEU A 1 179 ? 14.950 -2.093 -12.401 1.00 89.12 179 LEU A O 1
ATOM 1472 N N . GLY A 1 180 ? 15.857 -0.046 -12.509 1.00 86.38 180 GLY A N 1
ATOM 1473 C CA . GLY A 1 180 ? 15.831 0.200 -11.077 1.00 86.38 180 GLY A CA 1
ATOM 1474 C C . GLY A 1 180 ? 16.053 1.667 -10.750 1.00 86.38 180 GLY A C 1
ATOM 1475 O O . GLY A 1 180 ? 16.054 2.525 -11.633 1.00 86.38 180 GLY A O 1
ATOM 1476 N N . ARG A 1 181 ? 16.218 1.940 -9.461 1.00 78.62 181 ARG A N 1
ATOM 1477 C CA . ARG A 1 181 ? 16.644 3.232 -8.929 1.00 78.62 181 ARG A CA 1
ATOM 1478 C C . ARG A 1 181 ? 17.972 3.100 -8.219 1.00 78.62 181 ARG A C 1
ATOM 1480 O O . ARG A 1 181 ? 18.236 1.983 -7.725 1.00 78.62 181 ARG A O 1
#

Sequence (181 aa):
MKILIIMDPGILIPVKGYGGIERIIEMLAKEYARLGHKVELLITDGSTVEGCKVHGYGKEGFPPKKWDARKAVPAVWQFLRKHKNEFDLIHNFGRLFYLLPILNHPVKKIMSYQREIHPRNIKWANRLLHKNLMFTGCSQNLINRANVTKNWVCVYNACDFSRYDLRKEVEKDAPLLFLGR

Foldseek 3Di:
DAEEEEAQEAAAPVGPADDDPSVLVLVVQVVCLVVVYAYEYEYAAPHDHPSYHYDHDFHHHPPDDPVSSVVSQVVLLVVCVVCVVVGQEYEYAYDPSSCVNCFQPQRAYEHEYPDADALVSLVVSVVDRGHNYAYEYQDPVSVVVSVHDPRYDYDHGDDDCVVDDDDPDDDPPDDDDDDDD

Radius of gyration: 17.61 Å; Cα contacts (8 Å, |Δi|>4): 291; chains: 1; bounding box: 42×37×53 Å

Mean predicted aligned error: 3.77 Å

Secondary structure (DSSP, 8-state):
-EEEEE--SSS-SS-SSS-HHHHHHHHHHHHHHHTT-EEEEEEETT---TTSEEEEES-S-SSPPHHHHHHHHHHHHHHHHHHTTS-SEEEE-S-GGGGGGGTTSSSEEEEEESS---HHHHHHHHHS--SSEEEEESSHHHHHHTT--SSEEE-PPP--GGG----S---TTPPP-----

Solvent-accessible surface area (backbone atoms only — not comparable to full-atom values): 10530 Å² total; per-residue (Å²): 95,33,36,36,37,35,42,64,50,14,63,45,36,73,64,90,69,92,53,68,66,50,52,50,50,52,52,50,50,40,50,42,25,73,74,69,29,50,36,34,35,42,32,13,33,90,36,58,55,77,84,44,48,68,44,60,41,69,50,71,40,76,83,55,55,73,66,58,60,53,54,45,47,61,54,49,34,53,51,45,68,74,46,52,86,73,33,59,32,40,43,34,54,42,63,77,73,55,45,60,85,48,32,66,35,82,44,34,34,38,44,42,37,90,59,92,61,60,47,68,61,52,56,53,55,71,72,44,79,65,32,56,69,38,39,34,24,45,37,61,66,58,46,57,75,30,70,66,74,91,59,68,44,69,51,68,82,82,78,71,64,92,80,57,85,91,72,95,73,77,64,96,82,59,80,88,84,86,88,83,132

pLDDT: mean 94.09, std 4.73, range [72.75, 98.88]